Protein AF-A0A7S3NTZ2-F1 (afdb_monomer_lite)

Sequence (245 aa):
MEKENASQQASSLKEISEKARRKSTESIEDIEDTIKKESQTLLKRILNSRTKQCKHKGGCIDNVVKGAVKSFMLGFATKYSINLLAGLMRPKTLLNALFSAKSILDSGRFILFVIIFNISYKIVLCTLRRIIKNEKFNSIVAGTVSASTLAMDTFNRRMMISLLFFSRSLETFYNWCGPSYKIYLGETIFFMVQCVFMKYLYAYEWELVPKSVAKIYKAYSLQKKNDLLIKEKIWRVMLDSKFKR

pLDDT: mean 86.29, std 7.67, range [50.97, 97.31]

Structure (mmCIF, N/CA/C/O backbone):
data_AF-A0A7S3NTZ2-F1
#
_entry.id   AF-A0A7S3NTZ2-F1
#
loop_
_atom_site.group_PDB
_atom_site.id
_atom_site.type_symbol
_atom_site.label_atom_id
_atom_site.label_alt_id
_atom_site.label_comp_id
_atom_site.label_asym_id
_atom_site.label_entity_id
_atom_site.label_seq_id
_atom_site.pdbx_PDB_ins_code
_atom_site.Cartn_x
_atom_site.Cartn_y
_atom_site.Cartn_z
_atom_site.occupancy
_atom_site.B_iso_or_equiv
_atom_site.auth_seq_id
_atom_site.auth_comp_id
_atom_site.auth_asym_id
_atom_site.auth_atom_id
_atom_site.pdbx_PDB_model_num
ATOM 1 N N . MET A 1 1 ? 8.003 0.267 82.908 1.00 61.16 1 MET A N 1
ATOM 2 C CA . MET A 1 1 ? 6.560 0.286 82.596 1.00 61.16 1 MET A CA 1
ATOM 3 C C . MET A 1 1 ? 6.189 1.341 81.550 1.00 61.16 1 MET A C 1
ATOM 5 O O . MET A 1 1 ? 5.688 0.944 80.512 1.00 61.16 1 MET A O 1
ATOM 9 N N . GLU A 1 2 ? 6.491 2.640 81.699 1.00 70.56 2 GLU A N 1
ATOM 10 C CA . GLU A 1 2 ? 6.113 3.642 80.663 1.00 70.56 2 GLU A CA 1
ATOM 11 C C . GLU A 1 2 ? 6.751 3.416 79.278 1.00 70.56 2 GLU A C 1
ATOM 13 O O . GLU A 1 2 ? 6.087 3.573 78.254 1.00 70.56 2 GLU A O 1
ATOM 18 N N . LYS A 1 3 ? 8.019 2.981 79.222 1.00 73.94 3 LYS A N 1
ATOM 19 C CA . LYS A 1 3 ? 8.701 2.687 77.947 1.00 73.94 3 LYS A CA 1
ATOM 20 C C . LYS A 1 3 ? 8.111 1.483 77.195 1.00 73.94 3 LYS A C 1
ATOM 22 O O . LYS A 1 3 ? 8.173 1.459 75.969 1.00 73.94 3 LYS A O 1
ATOM 27 N N . GLU A 1 4 ? 7.525 0.511 77.897 1.00 74.69 4 GLU A N 1
ATOM 28 C CA . GLU A 1 4 ? 6.892 -0.658 77.263 1.00 74.69 4 GLU A CA 1
ATOM 29 C C . GLU A 1 4 ? 5.550 -0.295 76.626 1.00 74.69 4 GLU A C 1
ATOM 31 O O . GLU A 1 4 ? 5.324 -0.646 75.464 1.00 74.69 4 GLU A O 1
ATOM 36 N N . ASN A 1 5 ? 4.727 0.502 77.322 1.00 79.69 5 ASN A N 1
ATOM 37 C CA . ASN A 1 5 ? 3.451 1.000 76.798 1.00 79.69 5 ASN A CA 1
ATOM 38 C C . ASN A 1 5 ? 3.644 1.852 75.536 1.00 79.69 5 ASN A C 1
ATOM 40 O O . ASN A 1 5 ? 2.919 1.677 74.559 1.00 79.69 5 ASN A O 1
ATOM 44 N N . ALA A 1 6 ? 4.665 2.717 75.508 1.00 78.00 6 ALA A N 1
ATOM 45 C CA . ALA A 1 6 ? 4.976 3.515 74.322 1.00 78.00 6 ALA A CA 1
ATOM 46 C C . ALA A 1 6 ? 5.374 2.647 73.111 1.00 78.00 6 ALA A C 1
ATOM 48 O O . ALA A 1 6 ? 5.024 2.967 71.973 1.00 78.00 6 ALA A O 1
ATOM 49 N N . SER A 1 7 ? 6.065 1.522 73.337 1.00 77.94 7 SER A N 1
ATOM 50 C CA . SER A 1 7 ? 6.465 0.617 72.252 1.00 77.94 7 SER A CA 1
ATOM 51 C C . SER A 1 7 ? 5.282 -0.189 71.691 1.00 77.94 7 SER A C 1
ATOM 53 O O . SER A 1 7 ? 5.176 -0.341 70.473 1.00 77.94 7 SER A O 1
ATOM 55 N N . GLN A 1 8 ? 4.346 -0.620 72.551 1.00 80.81 8 GLN A N 1
ATOM 56 C CA . GLN A 1 8 ? 3.100 -1.286 72.140 1.00 80.81 8 GLN A CA 1
ATOM 57 C C . GLN A 1 8 ? 2.143 -0.339 71.399 1.00 80.81 8 GLN A C 1
ATOM 59 O O . GLN A 1 8 ? 1.447 -0.733 70.458 1.00 80.81 8 GLN A O 1
ATOM 64 N N . GLN A 1 9 ? 2.121 0.938 71.776 1.00 85.12 9 GLN A N 1
ATOM 65 C CA . GLN A 1 9 ? 1.305 1.935 71.089 1.00 85.12 9 GLN A CA 1
ATOM 66 C C . GLN A 1 9 ? 1.879 2.277 69.701 1.00 85.12 9 GLN A C 1
ATOM 68 O O . GLN A 1 9 ? 1.133 2.472 68.743 1.00 85.12 9 GLN A O 1
ATOM 73 N N . ALA A 1 10 ? 3.207 2.271 69.549 1.00 84.50 10 ALA A N 1
ATOM 74 C CA . ALA A 1 10 ? 3.861 2.481 68.258 1.00 84.50 10 ALA A CA 1
ATOM 75 C C . ALA A 1 10 ? 3.704 1.289 67.290 1.00 84.50 10 ALA A C 1
ATOM 77 O O . ALA A 1 10 ? 3.591 1.503 66.081 1.00 84.50 10 ALA A O 1
ATOM 78 N N . SER A 1 11 ? 3.693 0.045 67.785 1.00 86.75 11 SER A N 1
ATOM 79 C CA . SER A 1 11 ? 3.498 -1.144 66.940 1.00 86.75 11 SER A CA 1
ATOM 80 C C . SER A 1 11 ? 2.067 -1.244 66.403 1.00 86.75 11 SER A C 1
ATOM 82 O O . SER A 1 11 ? 1.882 -1.448 65.203 1.00 86.75 11 SER A O 1
ATOM 84 N N . SER A 1 12 ? 1.062 -0.990 67.245 1.00 86.44 12 SER A N 1
ATOM 85 C CA . SER A 1 12 ? -0.351 -0.975 66.834 1.00 86.44 12 SER A CA 1
ATOM 86 C C . SER A 1 12 ? -0.661 0.124 65.806 1.00 86.44 12 SER A C 1
ATOM 88 O O . SER A 1 12 ? -1.367 -0.122 64.827 1.00 86.44 12 SER A O 1
ATOM 90 N N . LEU A 1 13 ? -0.069 1.317 65.946 1.00 88.62 13 LEU A N 1
ATOM 91 C CA . LEU A 1 13 ? -0.195 2.393 64.953 1.00 88.62 13 LEU A CA 1
ATOM 92 C C . LEU A 1 13 ? 0.400 2.020 63.584 1.00 88.62 13 LEU A C 1
ATOM 94 O O . LEU A 1 13 ? -0.159 2.394 62.548 1.00 88.62 13 LEU A O 1
ATOM 98 N N . LYS A 1 14 ? 1.508 1.266 63.556 1.00 91.62 14 LYS A N 1
ATOM 99 C CA . LYS A 1 14 ? 2.113 0.783 62.303 1.00 91.62 14 LYS A CA 1
ATOM 100 C C . LYS A 1 14 ? 1.220 -0.235 61.596 1.00 91.62 14 LYS A C 1
ATOM 102 O O . LYS A 1 14 ? 1.005 -0.088 60.395 1.00 91.62 14 LYS A O 1
ATOM 107 N N . GLU A 1 15 ? 0.651 -1.197 62.321 1.00 91.62 15 GLU A N 1
ATOM 108 C CA . GLU A 1 15 ? -0.269 -2.185 61.737 1.00 91.62 15 GLU A CA 1
ATOM 109 C C . GLU A 1 15 ? -1.531 -1.535 61.154 1.00 91.62 15 GLU A C 1
ATOM 111 O O . GLU A 1 15 ? -1.963 -1.888 60.055 1.00 91.62 15 GLU A O 1
ATOM 116 N N . ILE A 1 16 ? -2.105 -0.545 61.848 1.00 91.75 16 ILE A N 1
ATOM 117 C CA . ILE A 1 16 ? -3.284 0.191 61.365 1.00 91.75 16 ILE A CA 1
ATOM 118 C C . ILE A 1 16 ? -2.951 0.967 60.085 1.00 91.75 16 ILE A C 1
ATOM 120 O O . ILE A 1 16 ? -3.710 0.906 59.114 1.00 91.75 16 ILE A O 1
ATOM 124 N N . SER A 1 17 ? -1.806 1.657 60.059 1.00 89.88 17 SER A N 1
ATOM 125 C CA . SER A 1 17 ? -1.324 2.387 58.881 1.00 89.88 17 SER A CA 1
ATOM 126 C C . SER A 1 17 ? -1.090 1.455 57.689 1.00 89.88 17 SER A C 1
ATOM 128 O O . SER A 1 17 ? -1.522 1.744 56.572 1.00 89.88 17 SER A O 1
ATOM 130 N N . GLU A 1 18 ? -0.482 0.289 57.914 1.00 92.38 18 GLU A N 1
ATOM 131 C CA . GLU A 1 18 ? -0.206 -0.679 56.853 1.00 92.38 18 GLU A CA 1
ATOM 132 C C . GLU A 1 18 ? -1.489 -1.326 56.313 1.00 92.38 18 GLU A C 1
ATOM 134 O O . GLU A 1 18 ? -1.652 -1.462 55.099 1.00 92.38 18 GLU A O 1
ATOM 139 N N . LYS A 1 19 ? -2.451 -1.644 57.188 1.00 91.50 19 LYS A N 1
ATOM 140 C CA . LYS A 1 19 ? -3.768 -2.167 56.794 1.00 91.50 19 LYS A CA 1
ATOM 141 C C . LYS A 1 19 ? -4.581 -1.135 56.010 1.00 91.50 19 LYS A C 1
ATOM 143 O O . LYS A 1 19 ? -5.203 -1.487 55.007 1.00 91.50 19 LYS A O 1
ATOM 148 N N . ALA A 1 20 ? -4.540 0.136 56.418 1.00 87.62 20 ALA A N 1
ATOM 149 C CA . ALA A 1 20 ? -5.150 1.235 55.672 1.00 87.62 20 ALA A CA 1
ATOM 150 C C . ALA A 1 20 ? -4.494 1.415 54.293 1.00 87.62 20 ALA A C 1
ATOM 152 O O . ALA A 1 20 ? -5.195 1.610 53.298 1.00 87.62 20 ALA A O 1
ATOM 153 N N . ARG A 1 21 ? -3.163 1.274 54.212 1.00 87.31 21 ARG A N 1
ATOM 154 C CA . ARG A 1 21 ? -2.420 1.350 52.950 1.00 87.31 21 ARG A CA 1
ATOM 155 C C . ARG A 1 21 ? -2.798 0.209 52.010 1.00 87.31 21 ARG A C 1
ATOM 157 O O . ARG A 1 21 ? -3.144 0.497 50.876 1.00 87.31 21 ARG A O 1
ATOM 164 N N . ARG A 1 22 ? -2.830 -1.044 52.487 1.00 88.44 22 ARG A N 1
ATOM 165 C CA . ARG A 1 22 ? -3.246 -2.220 51.690 1.00 88.44 22 ARG A CA 1
ATOM 166 C C . ARG A 1 22 ? -4.667 -2.081 51.148 1.00 88.44 22 ARG A C 1
ATOM 168 O O . ARG A 1 22 ? -4.874 -2.290 49.960 1.00 88.44 22 ARG A O 1
ATOM 175 N N . LYS A 1 23 ? -5.614 -1.646 51.987 1.00 91.25 23 LYS A N 1
ATOM 176 C CA . LYS A 1 23 ? -7.005 -1.411 51.569 1.00 91.25 23 LYS A CA 1
ATOM 177 C C . LYS A 1 23 ? -7.112 -0.322 50.493 1.00 91.25 23 LYS A C 1
ATOM 179 O O . LYS A 1 23 ? -7.925 -0.435 49.581 1.00 91.25 23 LYS A O 1
ATOM 184 N N . SER A 1 24 ? -6.293 0.727 50.597 1.00 89.00 24 SER A N 1
ATOM 185 C CA . SER A 1 24 ? -6.205 1.779 49.578 1.00 89.00 24 SER A CA 1
ATOM 186 C C . SER A 1 24 ? -5.650 1.242 48.254 1.00 89.00 24 SER A C 1
ATOM 188 O O . SER A 1 24 ? -6.226 1.514 47.206 1.00 89.00 24 SER A O 1
ATOM 190 N N . THR A 1 25 ? -4.589 0.426 48.288 1.00 89.69 25 THR A N 1
ATOM 191 C CA . THR A 1 25 ? -4.013 -0.176 47.074 1.00 89.69 25 THR A CA 1
ATOM 192 C C . THR A 1 25 ? -4.997 -1.112 46.373 1.00 89.69 25 THR A C 1
ATOM 194 O O . THR A 1 25 ? -5.173 -1.003 45.166 1.00 89.69 25 THR A O 1
ATOM 197 N N . GLU A 1 26 ? -5.688 -1.966 47.131 1.00 91.75 26 GLU A N 1
ATOM 198 C CA . GLU A 1 26 ? -6.710 -2.888 46.613 1.00 91.75 26 GLU A CA 1
ATOM 199 C C . GLU A 1 26 ? -7.870 -2.120 45.952 1.00 91.75 26 GLU A C 1
ATOM 201 O O . GLU A 1 26 ? -8.285 -2.433 44.841 1.00 91.75 26 GLU A O 1
ATOM 206 N N . SER A 1 27 ? -8.301 -1.011 46.568 1.00 89.69 27 SER A N 1
ATOM 207 C CA . SER A 1 27 ? -9.335 -0.137 45.994 1.00 89.69 27 SER A CA 1
ATOM 208 C C . SER A 1 27 ? -8.889 0.536 44.684 1.00 89.69 27 SER A C 1
ATOM 210 O O . SER A 1 27 ? -9.718 0.790 43.813 1.00 89.69 27 SER A O 1
ATOM 212 N N . ILE A 1 28 ? -7.597 0.856 44.533 1.00 89.12 28 ILE A N 1
ATOM 213 C CA . ILE A 1 28 ? -7.047 1.447 43.299 1.00 89.12 28 ILE A CA 1
ATOM 214 C C . ILE A 1 28 ? -6.980 0.399 42.180 1.00 89.12 28 ILE A C 1
ATOM 216 O O . ILE A 1 28 ? -7.357 0.711 41.049 1.00 89.12 28 ILE A O 1
ATOM 220 N N . GLU A 1 29 ? -6.553 -0.830 42.484 1.00 92.81 29 GLU A N 1
ATOM 221 C CA . GLU A 1 29 ? -6.518 -1.933 41.512 1.00 92.81 29 GLU A CA 1
ATOM 222 C C . GLU A 1 29 ? -7.924 -2.258 40.975 1.00 92.81 29 GLU A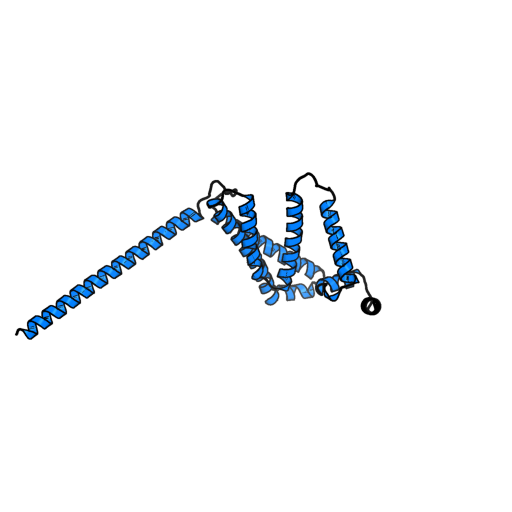 C 1
ATOM 224 O O . GLU A 1 29 ? -8.112 -2.356 39.759 1.00 92.81 29 GLU A O 1
ATOM 229 N N . ASP A 1 30 ? -8.938 -2.290 41.845 1.00 92.62 30 ASP A N 1
ATOM 230 C CA . ASP A 1 30 ? -10.338 -2.501 41.448 1.00 92.62 30 ASP A CA 1
ATOM 231 C C . ASP A 1 30 ? -10.872 -1.396 40.512 1.00 92.62 30 ASP A C 1
ATOM 233 O O . ASP A 1 30 ? -11.621 -1.661 39.557 1.00 92.62 30 ASP A O 1
ATOM 237 N N . ILE A 1 31 ? -10.482 -0.137 40.752 1.00 90.56 31 ILE A N 1
ATOM 238 C CA . ILE A 1 31 ? -10.855 1.003 39.901 1.00 90.56 31 ILE A CA 1
ATOM 239 C C . ILE A 1 31 ? -10.173 0.896 38.533 1.00 90.56 31 ILE A C 1
ATOM 241 O O . ILE A 1 31 ? -10.835 1.082 37.506 1.00 90.56 31 ILE A O 1
ATOM 245 N N . GLU A 1 32 ? -8.878 0.567 38.485 1.00 92.81 32 GLU A N 1
ATOM 246 C CA . GLU A 1 32 ? -8.163 0.372 37.219 1.00 92.81 32 GLU A CA 1
ATOM 247 C C . GLU A 1 32 ? -8.788 -0.742 36.374 1.00 92.81 32 GLU A C 1
ATOM 249 O O . GLU A 1 32 ? -8.966 -0.580 35.160 1.00 92.81 32 GLU A O 1
ATOM 254 N N . ASP A 1 33 ? -9.159 -1.855 37.002 1.00 92.81 33 ASP A N 1
ATOM 255 C CA . ASP A 1 33 ? -9.786 -2.984 36.322 1.00 92.81 33 ASP A CA 1
ATOM 256 C C . ASP A 1 33 ? -11.186 -2.646 35.807 1.00 92.81 33 ASP A C 1
ATOM 258 O O . ASP A 1 33 ? -11.562 -3.050 34.698 1.00 92.81 33 ASP A O 1
ATOM 262 N N . THR A 1 34 ? -11.947 -1.845 36.553 1.00 90.94 34 THR A N 1
ATOM 263 C CA . THR A 1 34 ? -13.262 -1.360 36.118 1.00 90.94 34 THR A CA 1
ATOM 264 C C . THR A 1 34 ? -13.138 -0.415 34.917 1.00 90.94 34 THR A C 1
ATOM 266 O O . THR A 1 34 ? -13.832 -0.600 33.913 1.00 90.94 34 THR A O 1
ATOM 269 N N . ILE A 1 35 ? -12.186 0.526 34.945 1.00 91.75 35 ILE A N 1
ATOM 270 C CA . ILE A 1 35 ? -11.908 1.447 33.828 1.00 91.75 35 ILE A CA 1
ATOM 271 C C . ILE A 1 35 ? -11.436 0.679 32.582 1.00 91.75 35 ILE A C 1
ATOM 273 O O . ILE A 1 35 ? -11.882 0.957 31.460 1.00 91.75 35 ILE A O 1
ATOM 277 N N . LYS A 1 36 ? -10.560 -0.322 32.743 1.00 92.81 36 LYS A N 1
ATOM 278 C CA . LYS A 1 36 ? -10.118 -1.190 31.637 1.00 92.81 36 LYS A CA 1
ATOM 279 C C . LYS A 1 36 ? -11.289 -1.960 31.031 1.00 92.81 36 LYS A C 1
ATOM 281 O O . LYS A 1 36 ? -11.396 -2.031 29.807 1.00 92.81 36 LYS A O 1
ATOM 286 N N . LYS A 1 37 ? -12.194 -2.499 31.854 1.00 90.88 37 LYS A N 1
ATOM 287 C CA . LYS A 1 37 ? -13.386 -3.206 31.364 1.00 90.88 37 LYS A CA 1
ATOM 288 C C . LYS A 1 37 ? -14.300 -2.268 30.579 1.00 90.88 37 LYS A C 1
ATOM 290 O O . LYS A 1 37 ? -14.600 -2.575 29.428 1.00 90.88 37 LYS A O 1
ATOM 295 N N . GLU A 1 38 ? -14.682 -1.116 31.132 1.00 90.50 38 GLU A N 1
ATOM 296 C CA . GLU A 1 38 ? -15.588 -0.177 30.453 1.00 90.50 38 GLU A CA 1
ATOM 297 C C . GLU A 1 38 ? -15.007 0.400 29.161 1.00 90.50 38 GLU A C 1
ATOM 299 O O . GLU A 1 38 ? -15.691 0.445 28.132 1.00 90.50 38 GLU A O 1
ATOM 304 N N . SER A 1 39 ? -13.731 0.791 29.177 1.00 84.56 39 SER A N 1
ATOM 305 C CA . SER A 1 39 ? -13.051 1.299 27.982 1.00 84.56 39 SER A CA 1
ATOM 306 C C . SER A 1 39 ? -13.031 0.260 26.858 1.00 84.56 39 SER A C 1
ATOM 308 O O . SER A 1 39 ? -13.291 0.605 25.703 1.00 84.56 39 SER A O 1
ATOM 310 N N . GLN A 1 40 ? -12.831 -1.025 27.169 1.00 86.69 40 GLN A N 1
ATOM 311 C CA . GLN A 1 40 ? -12.919 -2.104 26.185 1.00 86.69 40 GLN A CA 1
ATOM 312 C C . GLN A 1 40 ? -14.340 -2.292 25.637 1.00 86.69 40 GLN A C 1
ATOM 314 O O . GLN A 1 40 ? -14.504 -2.504 24.430 1.00 86.69 40 GLN A O 1
ATOM 319 N N . THR A 1 41 ? -15.381 -2.200 26.471 1.00 85.62 41 THR A N 1
ATOM 320 C CA . THR A 1 41 ? -16.779 -2.307 26.015 1.00 85.62 41 THR A CA 1
ATOM 321 C C . THR A 1 41 ? -17.161 -1.142 25.109 1.00 85.62 41 THR A C 1
ATOM 323 O O . THR A 1 41 ? -17.788 -1.349 24.064 1.00 85.62 41 THR A O 1
ATOM 326 N N . LEU A 1 42 ? -16.749 0.077 25.465 1.00 82.38 42 LEU A N 1
ATOM 327 C CA . LEU A 1 42 ? -16.964 1.270 24.653 1.00 82.38 42 LEU A CA 1
ATOM 328 C C . LEU A 1 42 ? -16.187 1.192 23.341 1.00 82.38 42 LEU A C 1
ATOM 330 O O . LEU A 1 42 ? -16.773 1.433 22.289 1.00 82.38 42 LEU A O 1
ATOM 334 N N . LEU A 1 43 ? -14.921 0.765 23.364 1.00 79.06 43 LEU A N 1
ATOM 335 C CA . LEU A 1 43 ? -14.135 0.543 22.150 1.00 79.06 43 LEU A CA 1
ATOM 336 C C . LEU A 1 43 ? -14.795 -0.489 21.240 1.00 79.06 43 LEU A C 1
ATOM 338 O O . LEU A 1 43 ? -14.937 -0.222 20.052 1.00 79.06 43 LEU A O 1
ATOM 342 N N . LYS A 1 44 ? -15.276 -1.622 21.767 1.00 81.31 44 LYS A N 1
ATOM 343 C CA . LYS A 1 44 ? -16.011 -2.619 20.969 1.00 81.31 44 LYS A CA 1
ATOM 344 C C . LYS A 1 44 ? -17.274 -2.027 20.343 1.00 81.31 44 LYS A C 1
ATOM 346 O O . LYS A 1 44 ? -17.505 -2.228 19.151 1.00 81.31 44 LYS A O 1
ATOM 351 N N . ARG A 1 45 ? -18.067 -1.257 21.097 1.00 78.88 45 ARG A N 1
ATOM 352 C CA . ARG A 1 45 ? -19.264 -0.575 20.566 1.00 78.88 45 ARG A CA 1
ATOM 353 C C . ARG A 1 45 ? -18.902 0.462 19.510 1.00 78.88 45 ARG A C 1
ATOM 355 O O . ARG A 1 45 ? -19.543 0.529 18.467 1.00 78.88 45 ARG A O 1
ATOM 362 N N . ILE A 1 46 ? -17.862 1.253 19.739 1.00 77.50 46 ILE A N 1
ATOM 363 C CA . ILE A 1 46 ? -17.385 2.274 18.809 1.00 77.50 46 ILE A CA 1
ATOM 364 C C . ILE A 1 46 ? -16.868 1.591 17.541 1.00 77.50 46 ILE A C 1
ATOM 366 O O . ILE A 1 46 ? -17.329 1.930 16.459 1.00 77.50 46 ILE A O 1
ATOM 370 N N . LEU A 1 47 ? -15.994 0.597 17.635 1.00 73.25 47 LEU A N 1
ATOM 371 C CA . LEU A 1 47 ? -15.387 -0.080 16.487 1.00 73.25 47 LEU A CA 1
ATOM 372 C C . LEU A 1 47 ? -16.421 -0.860 15.655 1.00 73.25 47 LEU A C 1
ATOM 374 O O . LEU A 1 47 ? -16.407 -0.770 14.423 1.00 73.25 47 LEU A O 1
ATOM 378 N N . ASN A 1 48 ? -17.362 -1.551 16.304 1.00 81.31 48 ASN A N 1
ATOM 379 C CA . ASN A 1 48 ? -18.395 -2.317 15.601 1.00 81.31 48 ASN A CA 1
ATOM 380 C C . ASN A 1 48 ? -19.582 -1.465 15.138 1.00 81.31 48 ASN A C 1
ATOM 382 O O . ASN A 1 48 ? -20.278 -1.859 14.202 1.00 81.31 48 ASN A O 1
ATOM 386 N N . SER A 1 49 ? -19.809 -0.286 15.723 1.00 83.50 49 SER A N 1
ATOM 387 C CA . SER A 1 49 ? -20.879 0.602 15.263 1.00 83.50 49 SER A CA 1
ATOM 388 C C . SER A 1 49 ? -20.542 1.250 13.923 1.00 83.50 49 SER A C 1
ATOM 390 O O . SER A 1 49 ? -19.404 1.616 13.616 1.00 83.50 49 SER A O 1
ATOM 392 N N . ARG A 1 50 ? -21.580 1.405 13.106 1.00 88.31 50 ARG A N 1
ATOM 393 C CA . ARG A 1 50 ? -21.537 2.116 11.831 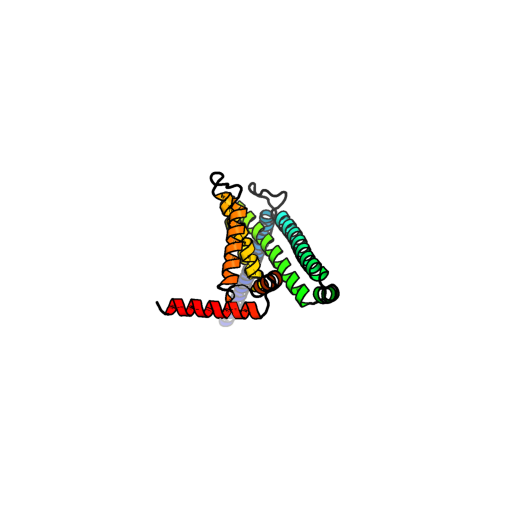1.00 88.31 50 ARG A CA 1
ATOM 394 C C . ARG A 1 50 ? -22.007 3.554 12.046 1.00 88.31 50 ARG A C 1
ATOM 396 O O . ARG A 1 50 ? -23.067 3.772 12.623 1.00 88.31 50 ARG A O 1
ATOM 403 N N . THR A 1 51 ? -21.273 4.535 11.523 1.00 86.69 51 THR A N 1
ATOM 404 C CA . THR A 1 51 ? -21.753 5.926 11.480 1.00 86.69 51 THR A CA 1
ATOM 405 C C . THR A 1 51 ? -22.614 6.176 10.242 1.00 86.69 51 THR A C 1
ATOM 407 O O . THR A 1 51 ? -22.446 5.525 9.210 1.00 86.69 51 THR A O 1
ATOM 410 N N . LYS A 1 52 ? -23.524 7.160 10.310 1.00 87.31 52 LYS A N 1
ATOM 411 C CA . LYS A 1 52 ? -24.414 7.529 9.188 1.00 87.31 52 LYS A CA 1
ATOM 412 C C . LYS A 1 52 ? -23.649 7.927 7.915 1.00 87.31 52 LYS A C 1
ATOM 414 O O . LYS A 1 52 ? -24.173 7.790 6.818 1.00 87.31 52 LYS A O 1
ATOM 419 N N . GLN A 1 53 ? -22.407 8.389 8.060 1.00 89.44 53 GLN A N 1
ATOM 420 C CA . GLN A 1 53 ? -21.545 8.811 6.950 1.00 89.44 53 GLN A CA 1
ATOM 421 C C . GLN A 1 53 ? -20.779 7.649 6.302 1.00 89.44 53 GLN A C 1
ATOM 423 O O . GLN A 1 53 ? -20.247 7.775 5.199 1.00 89.44 53 GLN A O 1
ATOM 428 N N . CYS A 1 54 ? -20.737 6.481 6.947 1.00 90.56 54 CYS A N 1
ATOM 429 C CA . CYS A 1 54 ? -20.107 5.299 6.379 1.00 90.56 54 CYS A CA 1
ATOM 430 C C . CYS A 1 54 ? -20.974 4.666 5.278 1.00 90.56 54 CYS A C 1
ATOM 432 O O . CYS A 1 54 ? -22.085 4.182 5.516 1.00 90.56 54 CYS A O 1
ATOM 434 N N . LYS A 1 55 ? -20.406 4.585 4.069 1.00 91.50 55 LYS A N 1
ATOM 435 C CA . LYS A 1 55 ? -21.052 4.018 2.869 1.00 91.50 55 LYS A CA 1
ATOM 436 C C . LYS A 1 55 ? -21.036 2.481 2.801 1.00 91.50 55 LYS A C 1
ATOM 438 O O . LYS A 1 55 ? -21.647 1.905 1.908 1.00 91.50 55 LYS A O 1
ATOM 443 N N . HIS A 1 56 ? -20.330 1.801 3.705 1.00 90.94 56 HIS A N 1
ATOM 444 C CA . HIS A 1 56 ? -20.246 0.336 3.715 1.00 90.94 56 HIS A CA 1
ATOM 445 C C . HIS A 1 56 ? -21.460 -0.314 4.395 1.00 90.94 56 HIS A C 1
ATOM 447 O O . HIS A 1 56 ? -22.100 0.281 5.261 1.00 90.94 56 HIS A O 1
ATOM 453 N N . LYS A 1 57 ? -21.750 -1.565 4.024 1.00 91.06 57 LYS A N 1
ATOM 454 C CA . LYS A 1 57 ? -22.743 -2.414 4.700 1.00 91.06 57 LYS A CA 1
ATOM 455 C C . LYS A 1 57 ? -22.088 -3.093 5.915 1.00 91.06 57 LYS A C 1
ATOM 457 O O . LYS A 1 57 ? -20.983 -3.615 5.778 1.00 91.06 57 LYS A O 1
ATOM 462 N N . GLY A 1 58 ? -22.757 -3.103 7.070 1.00 89.00 58 GLY A N 1
ATOM 463 C CA . GLY A 1 58 ? -22.242 -3.695 8.320 1.00 89.00 58 GLY A CA 1
ATOM 464 C C . GLY A 1 58 ? -21.322 -2.775 9.137 1.00 89.00 58 GLY A C 1
ATOM 465 O O . GLY A 1 58 ? -21.270 -1.565 8.885 1.00 89.00 58 GLY A O 1
ATOM 466 N N . GLY A 1 59 ? -20.617 -3.350 10.119 1.00 90.69 59 GLY A N 1
ATOM 467 C CA . GLY A 1 59 ? -19.714 -2.626 11.019 1.00 90.69 59 GLY A CA 1
ATOM 468 C C . GLY A 1 59 ? -18.455 -2.096 10.323 1.00 90.69 59 GLY A C 1
ATOM 469 O O . GLY A 1 59 ? -18.064 -2.566 9.249 1.00 90.69 59 GLY A O 1
ATOM 470 N N . CYS A 1 60 ? -17.800 -1.094 10.923 1.00 91.56 60 CYS A N 1
ATOM 471 C CA . CYS A 1 60 ? -16.552 -0.546 10.376 1.00 91.56 60 CYS A CA 1
ATOM 472 C C . CYS A 1 60 ? -15.437 -1.602 10.360 1.00 91.56 60 CYS A C 1
ATOM 474 O O . CYS A 1 60 ? -14.743 -1.730 9.351 1.00 91.56 60 CYS A O 1
ATOM 476 N N . ILE A 1 61 ? -15.314 -2.396 11.430 1.00 91.62 61 ILE A N 1
ATOM 477 C CA . ILE A 1 61 ? -14.345 -3.499 11.503 1.00 91.62 61 ILE A CA 1
ATOM 478 C C . ILE A 1 61 ? -14.622 -4.567 10.452 1.00 91.62 61 ILE A C 1
ATOM 480 O O . ILE A 1 61 ? -13.695 -4.953 9.745 1.00 91.62 61 ILE A O 1
ATOM 484 N N . ASP A 1 62 ? -15.878 -4.970 10.253 1.00 92.81 62 ASP A N 1
ATOM 485 C CA . ASP A 1 62 ? -16.224 -5.952 9.218 1.00 92.81 62 ASP A CA 1
ATOM 486 C C . ASP A 1 62 ? -15.767 -5.487 7.834 1.00 92.81 62 ASP A C 1
ATOM 488 O O . ASP A 1 62 ? -15.229 -6.264 7.045 1.00 92.81 62 ASP A O 1
ATOM 492 N N . ASN A 1 63 ? -15.949 -4.199 7.526 1.00 93.88 63 ASN A N 1
ATOM 493 C CA . ASN A 1 63 ? -15.478 -3.620 6.274 1.00 93.88 63 ASN A CA 1
ATOM 494 C C . ASN A 1 63 ? -13.942 -3.613 6.179 1.00 93.88 63 ASN A C 1
ATOM 496 O O . ASN A 1 63 ? -13.402 -3.849 5.093 1.00 93.88 63 ASN A O 1
ATOM 500 N N . VAL A 1 64 ? -13.232 -3.355 7.280 1.00 95.25 64 VAL A N 1
ATOM 501 C CA . VAL A 1 64 ? -11.763 -3.430 7.333 1.00 95.25 64 VAL A CA 1
ATOM 502 C C . VAL A 1 64 ? -11.295 -4.866 7.093 1.00 95.25 64 VAL A C 1
ATOM 504 O O . VAL A 1 64 ? -10.508 -5.081 6.176 1.00 95.25 64 VAL A O 1
ATOM 507 N N . VAL A 1 65 ? -11.839 -5.851 7.812 1.00 95.38 65 VAL A N 1
ATOM 508 C CA . VAL A 1 65 ? -11.475 -7.275 7.687 1.00 95.38 65 VAL A CA 1
ATOM 509 C C . VAL A 1 65 ? -11.786 -7.806 6.288 1.00 95.38 65 VAL A C 1
ATOM 511 O O . VAL A 1 65 ? -10.910 -8.3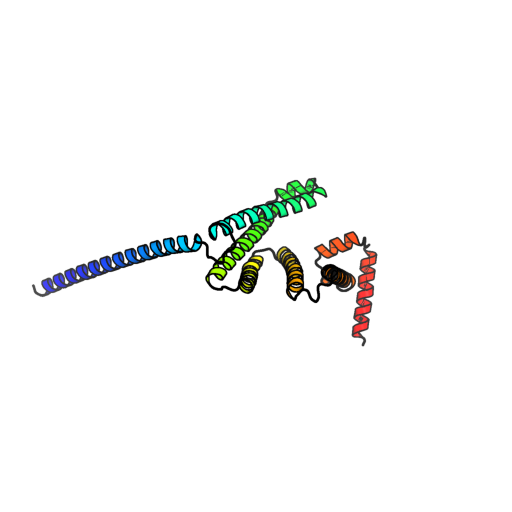69 5.633 1.00 95.38 65 VAL A O 1
ATOM 514 N N . LYS A 1 66 ? -12.991 -7.551 5.760 1.00 95.38 66 LYS A N 1
ATOM 515 C CA . LYS A 1 66 ? -13.347 -7.912 4.373 1.00 95.38 66 LYS A CA 1
ATOM 516 C C . LYS A 1 66 ? -12.414 -7.248 3.359 1.00 95.38 66 LYS A C 1
ATOM 518 O O . LYS A 1 66 ? -12.074 -7.848 2.342 1.00 95.38 66 LYS A O 1
ATOM 523 N N . GLY A 1 67 ? -11.997 -6.009 3.633 1.00 94.69 67 GLY A N 1
ATOM 524 C CA . GLY A 1 67 ? -10.988 -5.297 2.848 1.00 94.69 67 GLY A CA 1
ATOM 525 C C . GLY A 1 67 ? -9.638 -5.998 2.865 1.00 94.69 67 GLY A C 1
ATOM 526 O O . GLY A 1 67 ? -9.101 -6.283 1.802 1.00 94.69 67 GLY A O 1
ATOM 527 N N . ALA A 1 68 ? -9.143 -6.336 4.054 1.00 95.75 68 ALA A N 1
ATOM 528 C CA . ALA A 1 68 ? -7.870 -7.012 4.255 1.00 95.75 68 ALA A CA 1
ATOM 529 C C . ALA A 1 68 ? -7.821 -8.369 3.540 1.00 95.75 68 ALA A C 1
ATOM 531 O O . ALA A 1 68 ? -6.877 -8.624 2.799 1.00 95.75 68 ALA A O 1
ATOM 532 N N . VAL A 1 69 ? -8.864 -9.197 3.677 1.00 97.31 69 VAL A N 1
ATOM 533 C CA . VAL A 1 69 ? -8.956 -10.496 2.987 1.00 97.31 69 VAL A CA 1
ATOM 534 C C . VAL A 1 69 ? -8.967 -10.309 1.469 1.00 97.31 69 VAL A C 1
ATOM 536 O O . VAL A 1 69 ? -8.219 -10.976 0.756 1.00 97.31 69 VAL A O 1
ATOM 539 N N . LYS A 1 70 ? -9.757 -9.357 0.953 1.00 96.75 70 LYS A N 1
ATOM 540 C CA . LYS A 1 70 ? -9.783 -9.054 -0.486 1.00 96.75 70 LYS A CA 1
ATOM 541 C C . LYS A 1 70 ? -8.419 -8.569 -0.989 1.00 96.75 70 LYS A C 1
ATOM 543 O O . LYS A 1 70 ? -7.974 -9.000 -2.048 1.00 96.75 70 LYS A O 1
ATOM 548 N N . SER A 1 71 ? -7.757 -7.695 -0.237 1.00 94.94 71 SER A N 1
ATOM 549 C CA . SER A 1 71 ? -6.422 -7.176 -0.543 1.00 94.94 71 SER A CA 1
ATOM 550 C C . SER A 1 71 ? -5.349 -8.257 -0.500 1.00 94.94 71 SER A C 1
ATOM 552 O O . SER A 1 71 ? -4.477 -8.265 -1.364 1.00 94.94 71 SER A O 1
ATOM 554 N N . PHE A 1 72 ? -5.434 -9.194 0.446 1.00 95.56 72 PHE A N 1
ATOM 555 C CA . PHE A 1 72 ? -4.564 -10.364 0.502 1.00 95.56 72 PHE A CA 1
ATOM 556 C C . PHE A 1 72 ? -4.718 -11.220 -0.757 1.00 95.56 72 PHE A C 1
ATOM 558 O O . PHE A 1 72 ? -3.731 -11.470 -1.445 1.00 95.56 72 PHE A O 1
ATOM 565 N N . MET A 1 73 ? -5.956 -11.590 -1.106 1.00 96.88 73 MET A N 1
ATOM 566 C CA . MET A 1 73 ? -6.242 -12.394 -2.299 1.00 96.88 73 MET A CA 1
ATOM 567 C C . MET A 1 73 ? -5.775 -11.694 -3.578 1.00 96.88 73 MET A C 1
ATOM 569 O O . MET A 1 73 ? -5.140 -12.315 -4.425 1.00 96.88 73 MET A O 1
ATOM 573 N N . LEU A 1 74 ? -6.023 -10.387 -3.702 1.00 94.31 74 LEU A N 1
ATOM 574 C CA . LEU A 1 74 ? -5.590 -9.601 -4.857 1.00 94.31 74 LEU A CA 1
ATOM 575 C C . LEU A 1 74 ? -4.062 -9.476 -4.932 1.00 94.31 74 LEU A C 1
ATOM 577 O O . LEU A 1 74 ? -3.486 -9.604 -6.011 1.00 94.31 74 LEU A O 1
ATOM 581 N N . GLY A 1 75 ? -3.396 -9.239 -3.800 1.00 92.56 75 GLY A N 1
ATOM 582 C CA . GLY A 1 75 ? -1.939 -9.160 -3.721 1.00 92.56 75 GLY A CA 1
ATOM 583 C C . GLY A 1 75 ? -1.280 -10.489 -4.085 1.00 92.56 75 GLY A C 1
ATOM 584 O O . GLY A 1 75 ? -0.343 -10.511 -4.886 1.00 92.56 75 GLY A O 1
ATOM 585 N N . PHE A 1 76 ? -1.817 -11.593 -3.558 1.00 92.88 76 PHE A N 1
ATOM 586 C CA . PHE A 1 76 ? -1.379 -12.947 -3.881 1.00 92.88 76 PHE A CA 1
ATOM 587 C C . PHE A 1 76 ? -1.589 -13.259 -5.365 1.00 92.88 76 PHE A C 1
ATOM 589 O O . PHE A 1 76 ? -0.632 -13.620 -6.048 1.00 92.88 76 PHE A O 1
ATOM 596 N N . ALA A 1 77 ? -2.795 -13.028 -5.894 1.00 93.94 77 ALA A N 1
ATOM 597 C CA . ALA A 1 77 ? -3.114 -13.247 -7.303 1.00 93.94 77 ALA A CA 1
ATOM 598 C C . ALA A 1 77 ? -2.216 -12.417 -8.233 1.00 93.94 77 ALA A C 1
ATOM 600 O O . ALA A 1 77 ? -1.710 -12.937 -9.225 1.00 93.94 77 ALA A O 1
ATOM 601 N N . THR A 1 78 ? -1.953 -11.152 -7.894 1.00 91.12 78 THR A N 1
ATOM 602 C CA . THR A 1 78 ? -1.077 -10.270 -8.683 1.00 91.12 78 THR A CA 1
ATOM 603 C C . THR A 1 78 ? 0.358 -10.792 -8.705 1.00 91.12 78 THR A C 1
ATOM 605 O O . THR A 1 78 ? 0.953 -10.919 -9.775 1.00 91.12 78 THR A O 1
ATOM 608 N N . LYS A 1 79 ? 0.929 -11.134 -7.543 1.00 88.94 79 LYS A N 1
ATOM 609 C CA . LYS A 1 79 ? 2.299 -11.667 -7.472 1.00 88.94 79 LYS A CA 1
ATOM 610 C C . LYS A 1 79 ? 2.431 -13.016 -8.160 1.00 88.94 79 LYS A C 1
ATOM 612 O O . LYS A 1 79 ? 3.392 -13.221 -8.899 1.00 88.94 79 LYS A O 1
ATOM 617 N N . TYR A 1 80 ? 1.455 -13.896 -7.965 1.00 88.81 80 TYR A N 1
ATOM 618 C CA . TYR A 1 80 ? 1.409 -15.180 -8.646 1.00 88.81 80 TYR A CA 1
ATOM 619 C C . TYR A 1 80 ? 1.342 -14.999 -10.166 1.00 88.81 80 TYR A C 1
ATOM 621 O O . TYR A 1 80 ? 2.135 -15.603 -10.877 1.00 88.81 80 TYR A O 1
ATOM 629 N N . SER A 1 81 ? 0.492 -14.092 -10.659 1.00 89.69 81 SER A N 1
ATOM 630 C CA . SER A 1 81 ? 0.364 -13.798 -12.094 1.00 89.69 81 SER A CA 1
ATOM 631 C C . SER A 1 81 ? 1.660 -13.254 -12.698 1.00 89.69 81 SER A C 1
ATOM 633 O O . SER A 1 81 ? 2.054 -13.676 -13.781 1.00 89.69 81 SER A O 1
ATOM 635 N N . ILE A 1 82 ? 2.364 -12.358 -11.995 1.00 87.62 82 ILE A N 1
ATOM 636 C CA . ILE A 1 82 ? 3.661 -11.828 -12.451 1.00 87.62 82 ILE A CA 1
ATOM 637 C C . ILE A 1 82 ? 4.707 -12.946 -12.526 1.00 87.62 82 ILE A C 1
ATOM 639 O O . ILE A 1 82 ? 5.425 -13.047 -13.521 1.00 87.62 82 ILE A O 1
ATOM 643 N N . ASN A 1 83 ? 4.789 -13.795 -11.500 1.00 84.25 83 ASN A N 1
ATOM 644 C CA . ASN A 1 83 ? 5.742 -14.905 -11.473 1.00 84.25 83 ASN A CA 1
ATOM 645 C C . ASN A 1 83 ? 5.414 -15.963 -12.535 1.00 84.25 83 ASN A C 1
ATOM 647 O O . ASN A 1 83 ? 6.323 -16.477 -13.185 1.00 84.25 83 ASN A O 1
ATOM 651 N N . LEU A 1 84 ? 4.127 -16.248 -12.747 1.00 85.00 84 LEU A N 1
ATOM 652 C CA . LEU A 1 84 ? 3.647 -17.152 -13.787 1.00 85.00 84 LEU A CA 1
ATOM 653 C C . LEU A 1 84 ? 4.008 -16.622 -15.178 1.00 85.00 84 LEU A C 1
ATOM 655 O O . LEU A 1 84 ? 4.588 -17.352 -15.978 1.00 85.00 84 LEU A O 1
ATOM 659 N N . LEU A 1 85 ? 3.747 -15.339 -15.444 1.00 85.94 85 LEU A N 1
ATOM 660 C CA . LEU A 1 85 ? 4.071 -14.700 -16.719 1.00 85.94 85 LEU A CA 1
ATOM 661 C C . LEU A 1 85 ? 5.584 -14.666 -16.974 1.00 85.94 85 LEU A C 1
ATOM 663 O O . LEU A 1 85 ? 6.040 -14.985 -18.071 1.00 85.94 85 LEU A O 1
ATOM 667 N N . ALA A 1 86 ? 6.378 -14.325 -15.956 1.00 80.50 86 ALA A N 1
ATOM 668 C CA . ALA A 1 86 ? 7.836 -14.335 -16.053 1.00 80.50 86 ALA A CA 1
ATOM 669 C C . ALA A 1 86 ? 8.385 -15.749 -16.304 1.00 80.50 86 ALA A C 1
ATOM 671 O O . ALA A 1 86 ? 9.360 -15.930 -17.034 1.00 80.50 86 ALA A O 1
ATOM 672 N N . GLY A 1 87 ? 7.755 -16.754 -15.705 1.00 77.75 87 GLY A N 1
ATOM 673 C CA . GLY A 1 87 ? 8.169 -18.137 -15.818 1.00 77.75 87 GLY A CA 1
ATOM 674 C C . GLY A 1 87 ? 7.693 -18.846 -17.090 1.00 77.75 87 GLY A C 1
ATOM 675 O O . GLY A 1 87 ? 8.370 -19.776 -17.524 1.00 77.75 87 GLY A O 1
ATOM 676 N N . LEU A 1 88 ? 6.630 -18.372 -17.750 1.00 83.56 88 LEU A N 1
ATOM 677 C CA . LEU A 1 88 ? 6.222 -18.860 -19.076 1.00 83.56 88 LEU A CA 1
ATOM 678 C C . LEU A 1 88 ? 7.351 -18.695 -20.107 1.00 83.56 88 LEU A C 1
ATOM 680 O O . LEU A 1 88 ? 7.517 -19.522 -20.996 1.00 83.56 88 LEU A O 1
ATOM 684 N N . MET A 1 89 ? 8.190 -17.669 -19.937 1.00 78.50 89 MET A N 1
ATOM 685 C CA . MET A 1 89 ? 9.374 -17.457 -20.772 1.00 78.50 89 MET A CA 1
ATOM 686 C C . MET A 1 89 ? 10.542 -18.401 -20.428 1.00 78.50 89 MET A C 1
ATOM 688 O O . MET A 1 89 ? 11.429 -18.584 -21.260 1.00 78.50 89 MET A O 1
ATOM 692 N N . ARG A 1 90 ? 10.598 -18.970 -19.207 1.00 81.31 90 ARG A N 1
ATOM 693 C CA . ARG A 1 90 ? 11.701 -19.825 -18.706 1.00 81.31 90 ARG A CA 1
ATOM 694 C C . ARG A 1 90 ? 11.226 -20.833 -17.633 1.00 81.31 90 ARG A C 1
ATOM 696 O O . ARG A 1 90 ? 11.498 -20.640 -16.444 1.00 81.31 90 ARG A O 1
ATOM 703 N N . PRO A 1 91 ? 10.587 -21.953 -18.019 1.00 74.69 91 PRO A N 1
ATOM 704 C CA . PRO A 1 91 ? 9.899 -22.850 -17.079 1.00 74.69 91 PRO A CA 1
ATOM 705 C C . PRO A 1 91 ? 10.840 -23.564 -16.096 1.00 74.69 91 PRO A C 1
ATOM 707 O O . PRO A 1 91 ? 10.507 -23.722 -14.924 1.00 74.69 91 PRO A O 1
ATOM 710 N N . LYS A 1 92 ? 12.060 -23.926 -16.520 1.00 77.69 92 LYS A N 1
ATOM 711 C CA . LYS A 1 92 ? 13.053 -24.593 -15.649 1.00 77.69 92 LYS A CA 1
ATOM 712 C C . LYS A 1 92 ? 13.509 -23.714 -14.479 1.00 77.69 92 LYS A C 1
ATOM 714 O O . LYS A 1 92 ? 13.888 -24.218 -13.430 1.00 77.69 92 LYS A O 1
ATOM 719 N N . THR A 1 93 ? 13.475 -22.394 -14.650 1.00 73.06 93 THR A N 1
ATOM 720 C CA . THR A 1 93 ? 13.876 -21.427 -13.617 1.00 73.06 93 THR A CA 1
ATOM 721 C C . THR A 1 93 ? 12.716 -21.064 -12.685 1.00 73.06 93 THR A C 1
ATOM 723 O O . THR A 1 93 ? 12.948 -20.513 -11.613 1.00 73.06 93 THR A O 1
ATOM 726 N N . LEU A 1 94 ? 11.479 -21.390 -13.075 1.00 72.00 94 LEU A N 1
ATOM 727 C CA . LEU A 1 94 ? 10.239 -21.014 -12.397 1.00 72.00 94 LEU A CA 1
ATOM 728 C C . LEU A 1 94 ? 10.072 -21.769 -11.074 1.00 72.00 94 LEU A C 1
ATOM 730 O O . LEU A 1 94 ? 9.882 -21.136 -10.040 1.00 72.00 94 LEU A O 1
ATOM 734 N N . LEU A 1 95 ? 10.210 -23.099 -11.083 1.00 72.75 95 LEU A N 1
ATOM 735 C CA . LEU A 1 95 ? 10.063 -23.921 -9.874 1.00 72.75 95 LEU A CA 1
ATOM 736 C C . LEU A 1 95 ? 11.081 -23.516 -8.799 1.00 72.75 95 LEU A C 1
ATOM 738 O O . LEU A 1 95 ? 10.707 -23.222 -7.666 1.00 72.75 95 LEU A O 1
ATOM 742 N N . ASN A 1 96 ? 12.349 -23.364 -9.184 1.00 73.94 96 ASN A N 1
ATOM 743 C CA . ASN A 1 96 ? 13.403 -22.942 -8.260 1.00 73.94 96 ASN A CA 1
ATOM 744 C C . ASN A 1 96 ? 13.187 -21.511 -7.738 1.00 73.94 96 ASN A C 1
ATOM 746 O O . ASN A 1 96 ? 13.521 -21.214 -6.593 1.00 73.94 96 ASN A O 1
ATOM 750 N N . ALA A 1 97 ? 12.613 -20.618 -8.552 1.00 69.88 97 ALA A N 1
ATOM 751 C CA . ALA A 1 97 ? 12.298 -19.253 -8.140 1.00 69.88 97 ALA A CA 1
ATOM 752 C C . ALA A 1 97 ? 11.054 -19.167 -7.239 1.00 69.88 97 ALA A C 1
ATOM 754 O O . ALA A 1 97 ? 11.021 -18.311 -6.358 1.00 69.88 97 ALA A O 1
ATOM 755 N N . LEU A 1 98 ? 10.051 -20.033 -7.419 1.00 71.94 98 LEU A N 1
ATOM 756 C CA . LEU A 1 98 ? 8.855 -20.069 -6.569 1.00 71.94 98 LEU A CA 1
ATOM 757 C C . LEU A 1 98 ? 9.151 -20.631 -5.178 1.00 71.94 98 LEU A C 1
ATOM 759 O O . LEU A 1 98 ? 8.689 -20.066 -4.190 1.00 71.94 98 LEU A O 1
ATOM 763 N N . PHE A 1 99 ? 9.955 -21.692 -5.094 1.00 75.44 99 PHE A N 1
ATOM 764 C CA . PHE A 1 99 ? 10.332 -22.306 -3.817 1.00 75.44 99 PHE A CA 1
ATOM 765 C C . PHE A 1 99 ? 11.539 -21.639 -3.148 1.00 75.44 99 PHE A C 1
ATOM 767 O O . PHE A 1 99 ? 11.939 -22.020 -2.050 1.00 75.44 99 PHE A O 1
ATOM 774 N N . SER A 1 100 ? 12.117 -20.608 -3.768 1.00 83.44 100 SER A N 1
ATOM 775 C CA . SER A 1 100 ? 13.179 -19.840 -3.130 1.00 83.44 100 SER A CA 1
ATOM 776 C C . SER A 1 100 ? 12.625 -19.063 -1.935 1.00 83.44 100 SER A C 1
ATOM 778 O O . SER A 1 100 ? 11.755 -18.201 -2.090 1.00 83.44 100 SER A O 1
ATOM 780 N N . ALA A 1 101 ? 13.202 -19.282 -0.751 1.00 84.31 101 ALA A N 1
ATOM 781 C CA . ALA A 1 101 ? 12.864 -18.545 0.470 1.00 84.31 101 ALA A CA 1
ATOM 782 C C . ALA A 1 101 ? 12.896 -17.017 0.265 1.00 84.31 101 ALA A C 1
ATOM 784 O O . ALA A 1 101 ? 12.055 -16.290 0.791 1.00 84.31 101 ALA A O 1
ATOM 785 N N . LYS A 1 102 ? 13.813 -16.517 -0.575 1.00 84.94 102 LYS A N 1
ATOM 786 C CA . LYS A 1 102 ? 13.914 -15.091 -0.917 1.00 84.94 102 LYS A CA 1
ATOM 787 C C . LYS A 1 102 ? 12.687 -14.577 -1.679 1.00 84.94 102 LYS A C 1
ATOM 789 O O . LYS A 1 102 ? 12.241 -13.461 -1.426 1.00 84.94 102 LYS A O 1
ATOM 794 N N . SER A 1 103 ? 12.145 -15.378 -2.594 1.00 83.25 103 SER A N 1
ATOM 795 C CA . SER A 1 103 ? 10.957 -15.040 -3.389 1.00 83.25 103 SER A CA 1
ATOM 796 C C . SER A 1 103 ? 9.688 -15.048 -2.538 1.00 83.25 103 SER A C 1
ATOM 798 O O . SER A 1 103 ? 8.858 -14.140 -2.641 1.00 83.25 103 SER A O 1
ATOM 800 N N . ILE A 1 104 ? 9.578 -16.022 -1.628 1.00 87.00 104 ILE A N 1
ATOM 801 C CA . ILE A 1 104 ? 8.484 -16.109 -0.655 1.00 87.00 104 ILE A CA 1
ATOM 802 C C . ILE A 1 104 ? 8.514 -14.896 0.279 1.00 87.00 104 ILE A C 1
ATOM 804 O O . ILE A 1 104 ? 7.493 -14.233 0.447 1.00 87.00 104 ILE A O 1
ATOM 808 N N . LEU A 1 105 ? 9.686 -14.540 0.819 1.00 90.12 105 LEU A N 1
ATOM 809 C CA . LEU A 1 105 ? 9.845 -13.352 1.663 1.00 90.12 105 LEU A CA 1
ATOM 810 C C . LEU A 1 105 ? 9.528 -12.052 0.908 1.00 90.12 105 LEU A C 1
ATOM 812 O O . LEU A 1 105 ? 8.850 -11.182 1.452 1.00 90.12 105 LEU A O 1
ATOM 816 N N . ASP A 1 106 ? 9.972 -11.905 -0.344 1.00 88.38 106 ASP A N 1
ATOM 817 C CA . ASP A 1 106 ? 9.675 -10.712 -1.150 1.00 88.38 106 ASP A CA 1
ATOM 818 C C . ASP A 1 106 ? 8.178 -10.573 -1.468 1.00 88.38 106 ASP A C 1
ATOM 820 O O . ASP A 1 106 ? 7.620 -9.468 -1.403 1.00 88.38 106 ASP A O 1
ATOM 824 N N . SER A 1 107 ? 7.527 -11.698 -1.778 1.00 90.44 107 SER A N 1
ATOM 825 C CA . SER A 1 107 ? 6.088 -11.777 -2.038 1.00 90.44 107 SER A CA 1
ATOM 826 C C . SER A 1 107 ? 5.287 -11.501 -0.769 1.00 90.44 107 SER A C 1
ATOM 828 O O . SER A 1 107 ? 4.366 -10.689 -0.799 1.00 90.44 107 SER A O 1
ATOM 830 N N . GLY A 1 108 ? 5.690 -12.087 0.360 1.00 92.44 108 GLY A N 1
ATOM 831 C CA . GLY A 1 108 ? 5.093 -11.841 1.670 1.00 92.44 108 GLY A CA 1
ATOM 832 C C . GLY A 1 108 ? 5.173 -10.370 2.069 1.00 92.44 108 GLY A C 1
ATOM 833 O O . GLY A 1 108 ? 4.159 -9.790 2.444 1.00 92.44 108 GLY A O 1
ATOM 834 N N . ARG A 1 109 ? 6.333 -9.722 1.887 1.00 92.50 109 ARG A N 1
ATOM 835 C CA . ARG A 1 109 ? 6.497 -8.276 2.133 1.00 92.50 109 ARG A CA 1
ATOM 836 C C . ARG A 1 109 ? 5.565 -7.427 1.272 1.00 92.50 109 ARG A C 1
ATOM 838 O O . ARG A 1 109 ? 4.980 -6.475 1.775 1.00 92.50 109 ARG A O 1
ATOM 845 N N . PHE A 1 110 ? 5.410 -7.772 -0.007 1.00 92.06 110 PHE A N 1
ATOM 846 C CA . PHE A 1 110 ? 4.506 -7.045 -0.904 1.00 92.06 110 PHE A CA 1
ATOM 847 C C . PHE A 1 110 ? 3.047 -7.190 -0.475 1.00 92.06 110 PHE A C 1
ATOM 849 O O . PHE A 1 110 ? 2.318 -6.207 -0.392 1.00 92.06 110 PHE A O 1
ATOM 856 N N . ILE A 1 111 ? 2.623 -8.421 -0.194 1.00 94.31 111 ILE A N 1
ATOM 857 C CA . ILE A 1 111 ? 1.251 -8.723 0.215 1.00 94.31 111 ILE A CA 1
ATOM 858 C C . ILE A 1 111 ? 0.937 -8.038 1.550 1.00 94.31 111 ILE A C 1
ATOM 860 O O . ILE A 1 111 ? -0.111 -7.410 1.686 1.00 94.31 111 ILE A O 1
ATOM 864 N N . LEU A 1 112 ? 1.871 -8.083 2.503 1.00 94.38 112 LEU A N 1
ATOM 865 C CA . LEU A 1 112 ? 1.768 -7.393 3.785 1.00 94.38 112 LEU A CA 1
ATOM 866 C C . LEU A 1 112 ? 1.643 -5.877 3.593 1.00 94.38 112 LEU A C 1
ATOM 868 O O . LEU A 1 112 ? 0.753 -5.275 4.189 1.00 94.38 112 LEU A O 1
ATOM 872 N N . PHE A 1 113 ? 2.450 -5.271 2.716 1.00 94.25 113 PHE A N 1
ATOM 873 C CA . PHE A 1 113 ? 2.303 -3.859 2.352 1.00 94.25 113 PHE A CA 1
ATOM 874 C C . PHE A 1 113 ? 0.888 -3.554 1.832 1.00 94.25 113 PHE A C 1
ATOM 876 O O . PHE A 1 113 ? 0.232 -2.651 2.346 1.00 94.25 113 PHE A O 1
ATOM 883 N N . VAL A 1 114 ? 0.375 -4.332 0.872 1.00 94.19 114 VAL A N 1
ATOM 884 C CA . VAL A 1 114 ? -0.963 -4.120 0.286 1.00 94.19 114 VAL A CA 1
ATOM 885 C C . VAL A 1 114 ? -2.075 -4.254 1.336 1.00 94.19 114 VAL A C 1
ATOM 887 O O . VAL A 1 114 ? -3.039 -3.482 1.318 1.00 94.19 114 VAL A O 1
ATOM 890 N N . ILE A 1 115 ? -1.947 -5.203 2.268 1.00 96.19 115 ILE A N 1
ATOM 891 C CA . ILE A 1 115 ? -2.890 -5.364 3.381 1.00 96.19 115 ILE A CA 1
ATOM 892 C C . ILE A 1 115 ? -2.833 -4.155 4.316 1.00 96.19 115 ILE A C 1
ATOM 894 O O . ILE A 1 115 ? -3.875 -3.558 4.585 1.00 96.19 115 ILE A O 1
ATOM 898 N N . ILE A 1 116 ? -1.646 -3.781 4.805 1.00 96.44 116 ILE A N 1
ATOM 899 C CA . ILE A 1 116 ? -1.486 -2.678 5.763 1.00 96.44 116 ILE A CA 1
ATOM 900 C C . ILE A 1 116 ? -1.936 -1.357 5.137 1.00 96.44 116 ILE A C 1
ATOM 902 O O . ILE A 1 116 ? -2.642 -0.584 5.788 1.00 96.44 116 ILE A O 1
ATOM 906 N N . PHE A 1 117 ? -1.623 -1.120 3.864 1.00 95.69 117 PHE A N 1
ATOM 907 C CA . PHE A 1 117 ? -2.129 0.022 3.107 1.00 95.69 117 PHE A CA 1
ATOM 908 C C . PHE A 1 117 ? -3.668 0.052 3.099 1.00 95.69 117 PHE A C 1
ATOM 910 O O . PHE A 1 117 ? -4.274 1.073 3.417 1.00 95.69 117 PHE A O 1
ATOM 917 N N . ASN A 1 118 ? -4.334 -1.072 2.808 1.00 96.25 118 ASN A N 1
ATOM 918 C CA . ASN A 1 118 ? -5.800 -1.118 2.775 1.00 96.25 118 ASN A CA 1
ATOM 919 C C . ASN A 1 118 ? -6.437 -0.952 4.162 1.00 96.25 118 ASN A C 1
ATOM 921 O O . ASN A 1 118 ? -7.420 -0.222 4.307 1.00 96.25 118 ASN A O 1
ATOM 925 N N . ILE A 1 119 ? -5.877 -1.619 5.175 1.00 96.69 119 ILE A N 1
ATOM 926 C CA . ILE A 1 119 ? -6.340 -1.540 6.562 1.00 96.69 119 ILE A CA 1
ATOM 927 C C . ILE A 1 119 ? -6.208 -0.105 7.066 1.00 96.69 119 ILE A C 1
ATOM 929 O O . ILE A 1 119 ? -7.200 0.466 7.519 1.00 96.69 119 ILE A O 1
ATOM 933 N N . SER A 1 120 ? -5.022 0.496 6.938 1.00 97.00 120 SER A N 1
ATOM 934 C CA . SER A 1 120 ? -4.770 1.877 7.365 1.00 97.00 120 SER A CA 1
ATOM 935 C C . SER A 1 120 ? -5.695 2.858 6.650 1.00 97.00 120 SER A C 1
ATOM 937 O O . SER A 1 120 ? -6.363 3.645 7.316 1.00 97.00 120 SER A O 1
ATOM 939 N N . TYR A 1 121 ? -5.845 2.746 5.326 1.00 96.75 121 TYR A N 1
ATOM 940 C CA . TYR A 1 121 ? -6.767 3.582 4.557 1.00 96.75 121 TYR A CA 1
ATOM 941 C C . TYR A 1 121 ? -8.203 3.488 5.087 1.00 96.75 121 TYR A C 1
ATOM 943 O O . TYR A 1 121 ? -8.838 4.506 5.359 1.00 96.75 121 TYR A O 1
ATOM 951 N N . LYS A 1 122 ? -8.729 2.270 5.277 1.00 95.19 122 LYS A N 1
ATOM 952 C CA . LYS A 1 122 ? -10.108 2.070 5.742 1.00 95.19 122 LYS A CA 1
ATOM 953 C C . LYS A 1 122 ? -10.315 2.521 7.183 1.00 95.19 122 LYS A C 1
ATOM 955 O O . LYS A 1 122 ? -11.348 3.131 7.455 1.00 95.19 122 LYS A O 1
ATOM 960 N N . ILE A 1 123 ? -9.373 2.235 8.083 1.00 95.19 123 ILE A N 1
ATOM 961 C CA . ILE A 1 123 ? -9.440 2.667 9.485 1.00 95.19 123 ILE A CA 1
ATOM 962 C C . ILE A 1 123 ? -9.440 4.192 9.542 1.00 95.19 123 ILE A C 1
ATOM 964 O O . ILE A 1 123 ? -10.380 4.769 10.081 1.00 95.19 123 ILE A O 1
ATOM 968 N N . VAL A 1 124 ? -8.456 4.846 8.919 1.00 96.12 124 VAL A N 1
ATOM 969 C CA . VAL A 1 124 ? -8.334 6.310 8.928 1.00 96.12 124 VAL A CA 1
ATOM 970 C C . VAL A 1 124 ? -9.562 6.956 8.296 1.00 96.12 124 VAL A C 1
ATOM 972 O O . VAL A 1 124 ? -10.138 7.867 8.881 1.00 96.12 124 VAL A O 1
ATOM 975 N N . LEU A 1 125 ? -10.042 6.445 7.159 1.00 94.88 125 LEU A N 1
ATOM 976 C CA . LEU A 1 125 ? -11.236 6.977 6.505 1.00 94.88 125 LEU A CA 1
ATOM 977 C C . LEU A 1 125 ? -12.494 6.827 7.374 1.00 94.88 125 LEU A C 1
ATOM 979 O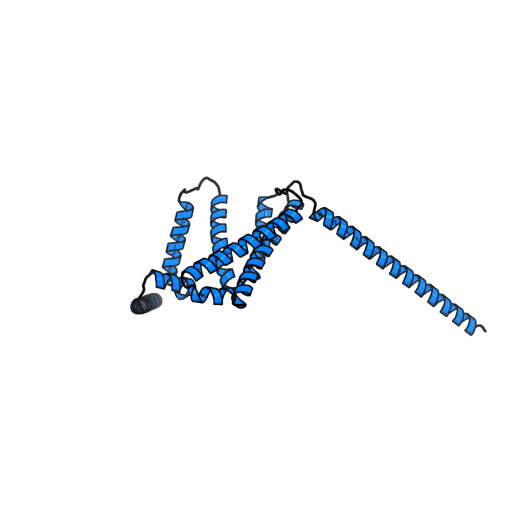 O . LEU A 1 125 ? -13.303 7.750 7.452 1.00 94.88 125 LEU A O 1
ATOM 983 N N . CYS A 1 126 ? -12.679 5.674 8.025 1.00 93.62 126 CYS A N 1
ATOM 984 C CA . CYS A 1 126 ? -13.819 5.455 8.913 1.00 93.62 126 CYS A CA 1
ATOM 985 C C . CYS A 1 126 ? -13.742 6.337 10.158 1.00 93.62 126 CYS A C 1
ATOM 987 O O . CYS A 1 126 ? -14.778 6.848 10.570 1.00 93.62 126 CYS A O 1
ATOM 989 N N . THR A 1 127 ? -12.549 6.537 10.723 1.00 93.19 127 THR A N 1
ATOM 990 C CA . THR A 1 127 ? -12.309 7.429 11.865 1.00 93.19 127 THR A CA 1
ATOM 991 C C . THR A 1 127 ? -12.564 8.885 11.489 1.00 93.19 127 THR A C 1
ATOM 993 O O . THR A 1 127 ? -13.329 9.563 12.171 1.00 93.19 127 THR A O 1
ATOM 996 N N . LEU A 1 128 ? -12.024 9.356 10.361 1.00 94.38 128 LEU A N 1
ATOM 997 C CA . LEU A 1 128 ? -12.237 10.721 9.874 1.00 94.38 128 LEU A CA 1
ATOM 998 C C . LEU A 1 128 ? -13.713 11.007 9.599 1.00 94.38 128 LEU A C 1
ATOM 1000 O O . LEU A 1 128 ? -14.194 12.067 9.971 1.00 94.38 128 LEU A O 1
ATOM 1004 N N . ARG A 1 129 ? -14.471 10.042 9.066 1.00 93.50 129 ARG A N 1
ATOM 1005 C CA . ARG A 1 129 ? -15.936 10.144 8.911 1.00 93.50 129 ARG A CA 1
ATOM 1006 C C . ARG A 1 129 ? -16.719 10.228 10.224 1.00 93.50 129 ARG A C 1
ATOM 1008 O O . ARG A 1 129 ? -17.927 10.439 10.192 1.00 93.50 129 ARG A O 1
ATOM 1015 N N . ARG A 1 130 ? -16.097 9.994 11.381 1.00 90.81 130 ARG A N 1
ATOM 1016 C CA . ARG A 1 130 ? -16.742 10.239 12.685 1.00 90.81 130 ARG A CA 1
ATOM 1017 C C . ARG A 1 130 ? -16.523 11.664 13.165 1.00 90.81 130 ARG A C 1
ATOM 1019 O O . ARG A 1 130 ? -17.363 12.180 13.890 1.00 90.81 130 ARG A O 1
ATOM 1026 N N . ILE A 1 131 ? -15.407 12.266 12.760 1.00 92.56 131 ILE A N 1
ATOM 1027 C CA . ILE A 1 131 ? -14.951 13.573 13.236 1.00 92.56 131 ILE A CA 1
ATOM 1028 C C . ILE A 1 131 ? -15.395 14.675 12.263 1.00 92.56 131 ILE A C 1
ATOM 1030 O O . ILE A 1 131 ? -15.948 15.690 12.672 1.00 92.56 131 ILE A O 1
ATOM 1034 N N . ILE A 1 132 ? -15.184 14.466 10.962 1.00 92.94 132 ILE A N 1
ATOM 1035 C CA . ILE A 1 132 ? -15.315 15.472 9.907 1.00 92.94 132 ILE A CA 1
ATOM 1036 C C . ILE A 1 132 ? -16.343 15.006 8.872 1.00 92.94 132 ILE A C 1
ATOM 1038 O O . ILE A 1 132 ? -16.235 13.916 8.309 1.00 92.94 132 ILE A O 1
ATOM 1042 N N . LYS A 1 133 ? -17.311 15.873 8.547 1.00 90.62 133 LYS A N 1
ATOM 1043 C CA . LYS A 1 133 ? -18.378 15.583 7.569 1.00 90.62 133 LYS A CA 1
ATOM 1044 C C . LYS A 1 133 ? -17.958 15.745 6.095 1.00 90.62 133 LYS A C 1
ATOM 1046 O O . LYS A 1 133 ? -18.750 15.457 5.202 1.00 90.62 133 LYS A O 1
ATOM 1051 N N . ASN A 1 134 ? -16.742 16.223 5.824 1.00 92.81 134 ASN A N 1
ATOM 1052 C CA . ASN A 1 134 ? -16.236 16.487 4.474 1.00 92.81 134 ASN A CA 1
ATOM 1053 C C . ASN A 1 134 ? -15.572 15.243 3.852 1.00 92.81 134 ASN A C 1
ATOM 1055 O O . ASN A 1 134 ? -14.399 14.956 4.081 1.00 92.81 134 ASN A O 1
ATOM 1059 N N . GLU A 1 135 ? -16.318 14.528 3.008 1.00 90.19 135 GLU A N 1
ATOM 1060 C CA . GLU A 1 135 ? -15.861 13.297 2.343 1.00 90.19 135 GLU A CA 1
ATOM 1061 C C . GLU A 1 135 ? -14.602 13.480 1.480 1.00 90.19 135 GLU A C 1
ATOM 1063 O O . GLU A 1 135 ? -13.745 12.593 1.460 1.00 90.19 135 GLU A O 1
ATOM 1068 N N . LYS A 1 136 ? -14.474 14.612 0.771 1.00 90.25 136 LYS A N 1
ATOM 1069 C CA . LYS A 1 136 ? -13.343 14.851 -0.140 1.00 90.25 136 LYS A CA 1
ATOM 1070 C C . LYS A 1 136 ? -12.048 14.968 0.655 1.00 90.25 136 LYS A C 1
ATOM 1072 O O . LYS A 1 136 ? -11.098 14.233 0.393 1.00 90.25 136 LYS A O 1
ATOM 1077 N N . PHE A 1 137 ? -12.055 15.815 1.681 1.00 92.38 137 PHE A N 1
ATOM 1078 C CA . PHE A 1 137 ? -10.903 16.008 2.555 1.00 92.38 137 PHE A CA 1
ATOM 1079 C C . PHE A 1 137 ? -10.519 14.714 3.286 1.00 92.38 137 PHE A C 1
ATOM 1081 O O . PHE A 1 137 ? -9.353 14.322 3.279 1.00 92.38 137 PHE A O 1
ATOM 1088 N N . ASN A 1 138 ? -11.509 13.981 3.809 1.00 94.56 138 ASN A N 1
ATOM 1089 C CA . ASN A 1 138 ? -11.277 12.712 4.501 1.00 94.56 138 ASN A CA 1
ATOM 1090 C C . ASN A 1 138 ? -10.566 11.681 3.614 1.00 94.56 138 ASN A C 1
ATOM 1092 O O . ASN A 1 138 ? -9.690 10.958 4.085 1.00 94.56 138 ASN A O 1
ATOM 1096 N N . SER A 1 139 ? -10.928 11.613 2.328 1.00 92.38 139 SER A N 1
ATOM 1097 C CA . SER A 1 139 ? -10.314 10.680 1.379 1.00 92.38 139 SER A CA 1
ATOM 1098 C C . SER A 1 139 ? -8.850 11.009 1.075 1.00 92.38 139 SER A C 1
ATOM 1100 O O . SER A 1 139 ? -8.037 10.090 0.980 1.00 92.38 139 SER A O 1
ATOM 1102 N N . ILE A 1 140 ? -8.508 12.300 1.001 1.00 93.50 140 ILE A N 1
ATOM 1103 C CA . ILE A 1 140 ? -7.139 12.777 0.772 1.00 93.50 140 ILE A CA 1
ATOM 1104 C C . ILE A 1 140 ? -6.274 12.459 1.988 1.00 93.50 140 ILE A C 1
ATOM 1106 O O . ILE A 1 140 ? -5.235 11.825 1.845 1.00 93.50 140 ILE A O 1
ATOM 1110 N N . VAL A 1 141 ? -6.732 12.816 3.192 1.00 96.06 141 VAL A N 1
ATOM 1111 C CA . VAL A 1 141 ? -5.984 12.551 4.431 1.00 96.06 141 VAL A CA 1
ATOM 1112 C C . VAL A 1 141 ? -5.795 11.048 4.645 1.00 96.06 141 VAL A C 1
ATOM 1114 O O . VAL A 1 141 ? -4.682 10.608 4.922 1.00 96.06 141 VAL A O 1
ATOM 1117 N N . ALA A 1 142 ? -6.843 10.239 4.452 1.00 96.25 142 ALA A N 1
ATOM 1118 C CA . ALA A 1 142 ? -6.727 8.783 4.540 1.00 96.25 142 ALA A CA 1
ATOM 1119 C C . ALA A 1 142 ? -5.739 8.219 3.509 1.00 96.25 142 ALA A C 1
ATOM 1121 O O . ALA A 1 142 ? -4.936 7.350 3.845 1.00 96.25 142 ALA A O 1
ATOM 1122 N N . GLY A 1 143 ? -5.764 8.743 2.279 1.00 94.38 143 GLY A N 1
ATOM 1123 C CA . GLY A 1 143 ? -4.806 8.413 1.227 1.00 94.38 143 GLY A CA 1
ATOM 1124 C C . GLY A 1 143 ? -3.370 8.702 1.658 1.00 94.38 143 GLY A C 1
ATOM 1125 O O . GLY A 1 143 ? -2.552 7.786 1.677 1.00 94.38 143 GLY A O 1
ATOM 1126 N N . THR A 1 144 ? -3.083 9.927 2.097 1.00 94.44 144 THR A N 1
ATOM 1127 C CA . THR A 1 144 ? -1.745 10.349 2.538 1.00 94.44 144 THR A CA 1
ATOM 1128 C C . THR A 1 144 ? -1.232 9.519 3.713 1.00 94.44 144 THR A C 1
ATOM 1130 O O . THR A 1 144 ? -0.102 9.033 3.676 1.00 94.44 144 THR A O 1
ATOM 1133 N N . VAL A 1 145 ? -2.067 9.286 4.732 1.00 96.81 145 VAL A N 1
ATOM 1134 C CA . VAL A 1 145 ? -1.677 8.470 5.893 1.00 96.81 145 VAL A CA 1
ATOM 1135 C C . VAL A 1 145 ? -1.408 7.029 5.468 1.00 96.81 145 VAL A C 1
ATOM 1137 O O . VAL A 1 145 ? -0.377 6.469 5.832 1.00 96.81 145 VAL A O 1
ATOM 1140 N N . SER A 1 146 ? -2.273 6.429 4.649 1.00 96.12 146 SER A N 1
ATOM 1141 C CA . SER A 1 146 ? -2.048 5.064 4.157 1.00 96.12 146 SER A CA 1
ATOM 1142 C C . SER A 1 146 ? -0.817 4.957 3.255 1.00 96.12 146 SER A C 1
ATOM 1144 O O . SER A 1 146 ? -0.091 3.970 3.338 1.00 96.12 146 SER A O 1
ATOM 1146 N N . ALA A 1 147 ? -0.500 5.983 2.461 1.00 94.31 147 ALA A N 1
ATOM 1147 C CA . ALA A 1 147 ? 0.677 6.003 1.595 1.00 94.31 147 ALA A CA 1
ATOM 1148 C C . ALA A 1 147 ? 1.996 5.946 2.379 1.00 94.31 147 ALA A C 1
ATOM 1150 O O . ALA A 1 147 ? 2.974 5.405 1.867 1.00 94.31 147 ALA A O 1
ATOM 1151 N N . SER A 1 148 ? 2.022 6.406 3.637 1.00 94.06 148 SER A N 1
ATOM 1152 C CA . SER A 1 148 ? 3.207 6.277 4.500 1.00 94.06 148 SER A CA 1
ATOM 1153 C C . SER A 1 148 ? 3.644 4.818 4.708 1.00 94.06 148 SER A C 1
ATOM 1155 O O . SER A 1 148 ? 4.834 4.538 4.845 1.00 94.06 148 SER A O 1
ATOM 1157 N N . THR A 1 149 ? 2.708 3.864 4.618 1.00 94.75 149 THR A N 1
ATOM 1158 C CA . THR A 1 149 ? 2.986 2.420 4.737 1.00 94.75 149 THR A CA 1
ATOM 1159 C C . THR A 1 149 ? 3.894 1.896 3.623 1.00 94.75 149 THR A C 1
ATOM 1161 O O . THR A 1 149 ? 4.548 0.869 3.790 1.00 94.75 149 THR A O 1
ATOM 1164 N N . LEU A 1 150 ? 4.024 2.635 2.515 1.00 92.88 150 LEU A N 1
ATOM 1165 C CA . LEU A 1 150 ? 4.957 2.328 1.433 1.00 92.88 150 LEU A CA 1
ATOM 1166 C C . LEU A 1 150 ? 6.425 2.363 1.892 1.00 92.88 150 LEU A C 1
ATOM 1168 O O . LEU A 1 150 ? 7.280 1.719 1.285 1.00 92.88 150 LEU A O 1
ATOM 1172 N N . ALA A 1 151 ? 6.728 3.064 2.989 1.00 90.56 151 ALA A N 1
ATOM 1173 C CA . ALA A 1 151 ? 8.057 3.060 3.592 1.00 90.56 151 ALA A CA 1
ATOM 1174 C C . ALA A 1 151 ? 8.490 1.668 4.092 1.00 90.56 151 ALA A C 1
ATOM 1176 O O . ALA A 1 151 ? 9.689 1.419 4.185 1.00 90.56 151 ALA A O 1
ATOM 1177 N N . MET A 1 152 ? 7.542 0.760 4.362 1.00 88.94 152 MET A N 1
ATOM 1178 C CA . MET A 1 152 ? 7.825 -0.620 4.781 1.00 88.94 152 MET A CA 1
ATOM 1179 C C . MET A 1 152 ? 8.342 -1.503 3.637 1.00 88.94 152 MET A C 1
ATOM 1181 O O . MET A 1 152 ? 8.824 -2.612 3.876 1.00 88.94 152 MET A O 1
ATOM 1185 N N . ASP A 1 153 ? 8.217 -1.045 2.391 1.00 90.94 153 ASP A N 1
ATOM 1186 C CA . ASP A 1 153 ? 8.625 -1.806 1.221 1.00 90.94 153 ASP A CA 1
ATOM 1187 C C . ASP A 1 153 ? 10.104 -1.567 0.840 1.00 90.94 153 ASP A C 1
ATOM 1189 O O . ASP A 1 153 ? 10.745 -0.591 1.226 1.00 90.94 153 ASP A O 1
ATOM 1193 N N . THR A 1 154 ? 10.671 -2.476 0.047 1.00 88.69 154 THR A N 1
ATOM 1194 C CA . THR A 1 154 ? 12.031 -2.389 -0.494 1.00 88.69 154 THR A CA 1
ATOM 1195 C C . THR A 1 154 ? 12.207 -1.165 -1.395 1.00 88.69 154 THR A C 1
ATOM 1197 O O . THR A 1 154 ? 11.326 -0.830 -2.183 1.00 88.69 154 THR A O 1
ATOM 1200 N N . PHE A 1 155 ? 13.385 -0.532 -1.343 1.00 84.75 155 PHE A N 1
ATOM 1201 C CA . PHE A 1 155 ? 13.681 0.716 -2.062 1.00 84.75 155 PHE A CA 1
ATOM 1202 C C . PHE A 1 155 ? 13.357 0.661 -3.566 1.00 84.75 155 PHE A C 1
ATOM 1204 O O . PHE A 1 155 ? 12.676 1.542 -4.092 1.00 84.75 155 PHE A O 1
ATOM 1211 N N . ASN A 1 156 ? 13.794 -0.403 -4.248 1.00 80.62 156 ASN A N 1
ATOM 1212 C CA . ASN A 1 156 ? 13.590 -0.561 -5.690 1.00 80.62 156 ASN A CA 1
ATOM 1213 C C . ASN A 1 156 ? 12.103 -0.678 -6.054 1.00 80.62 156 ASN A C 1
ATOM 1215 O O . ASN A 1 156 ? 11.647 -0.064 -7.017 1.00 80.62 156 ASN A O 1
ATOM 1219 N N . ARG A 1 157 ? 11.334 -1.452 -5.277 1.00 84.69 157 ARG A N 1
ATOM 1220 C CA . ARG A 1 157 ? 9.897 -1.639 -5.510 1.00 84.69 157 ARG A CA 1
ATOM 1221 C C . ARG A 1 157 ? 9.106 -0.394 -5.124 1.00 84.69 157 ARG A C 1
ATOM 1223 O O . ARG A 1 157 ? 8.219 0.007 -5.870 1.00 84.69 157 ARG A O 1
ATOM 1230 N N . ARG A 1 158 ? 9.488 0.258 -4.024 1.00 89.50 158 ARG A N 1
ATOM 1231 C CA . ARG A 1 158 ? 8.935 1.536 -3.573 1.00 89.50 158 ARG A CA 1
ATOM 1232 C C . ARG A 1 158 ? 8.985 2.585 -4.674 1.00 89.50 158 ARG A C 1
ATOM 1234 O O . ARG A 1 158 ? 7.954 3.165 -4.974 1.00 89.50 158 ARG A O 1
ATOM 1241 N N . MET A 1 159 ? 10.139 2.781 -5.314 1.00 85.31 159 MET A N 1
ATOM 1242 C CA . MET A 1 159 ? 10.281 3.767 -6.392 1.00 85.31 159 MET A CA 1
ATOM 1243 C C . MET A 1 159 ? 9.313 3.492 -7.555 1.00 85.31 159 MET A C 1
ATOM 1245 O O . MET A 1 159 ? 8.645 4.406 -8.033 1.00 85.31 159 MET A O 1
ATOM 1249 N N . MET A 1 160 ? 9.183 2.227 -7.968 1.00 84.62 160 MET A N 1
ATOM 1250 C CA . MET A 1 160 ? 8.255 1.833 -9.032 1.00 84.62 160 MET A CA 1
ATOM 1251 C C . MET A 1 160 ? 6.791 2.067 -8.634 1.00 84.62 160 MET A C 1
ATOM 1253 O O . MET A 1 160 ? 6.026 2.636 -9.407 1.00 84.62 160 MET A O 1
ATOM 1257 N N . ILE A 1 161 ? 6.403 1.657 -7.423 1.00 87.62 161 ILE A N 1
ATOM 1258 C CA . ILE A 1 161 ? 5.042 1.839 -6.906 1.00 87.62 161 ILE A CA 1
ATOM 1259 C C . ILE A 1 161 ? 4.710 3.331 -6.759 1.00 87.62 161 ILE A C 1
ATOM 1261 O O . ILE A 1 161 ? 3.628 3.750 -7.164 1.00 87.62 161 ILE A O 1
ATOM 1265 N N . SER A 1 162 ? 5.636 4.145 -6.244 1.00 88.00 162 SER A N 1
ATOM 1266 C CA . SER A 1 162 ? 5.474 5.600 -6.145 1.00 88.00 162 SER A CA 1
ATOM 1267 C C . SER A 1 162 ? 5.238 6.234 -7.511 1.00 88.00 162 SER A C 1
ATOM 1269 O O . SER A 1 162 ? 4.330 7.047 -7.643 1.00 88.00 162 SER A O 1
ATOM 1271 N N . LEU A 1 163 ? 6.000 5.835 -8.534 1.00 84.25 163 LEU A N 1
ATOM 1272 C CA . LEU A 1 163 ? 5.828 6.355 -9.890 1.00 84.25 163 LEU A CA 1
ATOM 1273 C C . LEU A 1 163 ? 4.452 5.991 -10.470 1.00 84.25 163 LEU A C 1
ATOM 1275 O O . LEU A 1 163 ? 3.789 6.837 -11.071 1.00 84.25 163 LEU A O 1
ATOM 1279 N N . LEU A 1 164 ? 3.995 4.753 -10.248 1.00 86.25 164 LEU A N 1
ATOM 1280 C CA . LEU A 1 164 ? 2.666 4.304 -10.672 1.00 86.25 164 LEU A CA 1
ATOM 1281 C C . LEU A 1 164 ? 1.551 5.090 -9.969 1.00 86.25 164 LEU A C 1
ATOM 1283 O O . LEU A 1 164 ? 0.629 5.571 -10.627 1.00 86.25 164 LEU A O 1
ATOM 1287 N N . PHE A 1 165 ? 1.639 5.264 -8.647 1.00 86.50 165 PHE A N 1
ATOM 1288 C CA . PHE A 1 165 ? 0.653 6.047 -7.902 1.00 86.50 165 PHE A CA 1
ATOM 1289 C C . PHE A 1 165 ? 0.685 7.526 -8.267 1.00 86.50 165 PHE A C 1
ATOM 1291 O O . PHE A 1 165 ? -0.375 8.143 -8.336 1.00 86.50 165 PHE A O 1
ATOM 1298 N N . PHE A 1 166 ? 1.859 8.091 -8.536 1.00 85.62 166 PHE A N 1
ATOM 1299 C CA . PHE A 1 166 ? 1.992 9.474 -8.973 1.00 85.62 166 PHE A CA 1
ATOM 1300 C C . PHE A 1 166 ? 1.283 9.700 -10.312 1.00 85.62 166 PHE A C 1
ATOM 1302 O O . PHE A 1 166 ? 0.456 10.601 -10.416 1.00 85.62 166 PHE A O 1
ATOM 1309 N N . SER A 1 167 ? 1.505 8.821 -11.295 1.00 82.88 167 SER A N 1
ATOM 1310 C CA . SER A 1 167 ? 0.806 8.867 -12.586 1.00 82.88 167 SER A CA 1
ATOM 1311 C C . SER A 1 167 ? -0.721 8.813 -12.421 1.00 82.88 167 SER A C 1
ATOM 1313 O O . SER A 1 167 ? -1.425 9.670 -12.951 1.00 82.88 167 SER A O 1
ATOM 1315 N N . ARG A 1 168 ? -1.242 7.890 -11.600 1.00 84.88 168 ARG A N 1
ATOM 1316 C CA . ARG A 1 168 ? -2.691 7.807 -11.315 1.00 84.88 168 ARG A CA 1
ATOM 1317 C C . ARG A 1 168 ? -3.226 8.992 -10.516 1.00 84.88 168 ARG A C 1
ATOM 1319 O O . ARG A 1 168 ? -4.391 9.362 -10.660 1.00 84.88 168 ARG A O 1
ATOM 1326 N N . SER A 1 169 ? -2.390 9.602 -9.682 1.00 85.12 169 SER A N 1
ATOM 1327 C CA . SER A 1 169 ? -2.748 10.817 -8.948 1.00 85.12 169 SER A CA 1
ATOM 1328 C C . SER A 1 169 ? -2.881 12.006 -9.894 1.00 85.12 169 SER A C 1
ATOM 1330 O O . SER A 1 169 ? -3.846 12.750 -9.765 1.00 85.12 169 SER A O 1
ATOM 1332 N N . LEU A 1 170 ? -1.985 12.145 -10.880 1.00 83.38 170 LEU A N 1
ATOM 1333 C CA . LEU A 1 170 ? -2.092 13.167 -11.927 1.00 83.38 170 LEU A CA 1
ATOM 1334 C C . LEU A 1 170 ? -3.351 12.979 -12.775 1.00 83.38 170 LEU A C 1
ATOM 1336 O O . LEU A 1 170 ? -4.054 13.949 -13.030 1.00 83.38 170 LEU A O 1
ATOM 1340 N N . GLU A 1 171 ? -3.676 11.742 -13.148 1.00 82.56 171 GLU A N 1
ATOM 1341 C CA . GLU A 1 171 ? -4.910 11.414 -13.873 1.00 82.56 171 GLU A CA 1
ATOM 1342 C C . GLU A 1 171 ? -6.159 11.780 -13.053 1.00 82.56 171 GLU A C 1
ATOM 1344 O O . GLU A 1 171 ? -7.088 12.416 -13.546 1.00 82.56 171 GLU A O 1
ATOM 1349 N N . THR A 1 172 ? -6.166 11.450 -11.759 1.00 83.69 172 THR A N 1
ATOM 1350 C CA . THR A 1 172 ? -7.276 11.795 -10.856 1.00 83.69 172 THR A CA 1
ATOM 1351 C C . THR A 1 172 ? -7.390 13.307 -10.658 1.00 83.69 172 THR A C 1
ATOM 1353 O O . THR A 1 172 ? -8.495 13.844 -10.635 1.00 83.69 172 THR A O 1
ATOM 1356 N N . PHE A 1 173 ? -6.258 14.002 -10.536 1.00 84.12 173 PHE A N 1
ATOM 1357 C CA . PHE A 1 173 ? -6.202 15.456 -10.415 1.00 84.12 173 PHE A CA 1
ATOM 1358 C C . PHE A 1 173 ? -6.705 16.137 -11.691 1.00 84.12 173 PHE A C 1
ATOM 1360 O O . PHE A 1 173 ? -7.555 17.023 -11.624 1.00 84.12 173 PHE A O 1
ATOM 1367 N N . TYR A 1 174 ? -6.269 15.646 -12.854 1.00 81.75 174 TYR A N 1
ATOM 1368 C CA . TYR A 1 174 ? -6.780 16.063 -14.153 1.00 81.75 174 TYR A CA 1
ATOM 1369 C C . TYR A 1 174 ? -8.284 15.824 -14.260 1.00 81.75 174 TYR A C 1
ATOM 1371 O O . TYR A 1 174 ? -8.994 16.699 -14.721 1.00 81.75 174 TYR A O 1
ATOM 1379 N N . ASN A 1 175 ? -8.822 14.708 -13.776 1.00 80.50 175 ASN A N 1
ATOM 1380 C CA . ASN A 1 175 ? -10.269 14.478 -13.790 1.00 80.50 175 ASN A CA 1
ATOM 1381 C C . ASN A 1 175 ? -11.046 15.347 -12.781 1.00 80.50 175 ASN A C 1
ATOM 1383 O O . ASN A 1 175 ? -12.247 15.563 -12.956 1.00 80.50 175 ASN A O 1
ATOM 1387 N N . TRP A 1 176 ? -10.393 15.850 -11.730 1.00 81.75 176 TRP A N 1
ATOM 1388 C CA . TRP A 1 176 ? -11.036 16.655 -10.691 1.00 81.75 176 TRP A CA 1
ATOM 1389 C C . TRP A 1 176 ? -11.204 18.129 -11.086 1.00 81.75 176 TRP A C 1
ATOM 1391 O O . TRP A 1 176 ? -12.257 18.694 -10.799 1.00 81.75 176 TRP A O 1
ATOM 1401 N N . CYS A 1 177 ? -10.247 18.768 -11.760 1.00 81.19 177 CYS A N 1
ATOM 1402 C CA . CYS A 1 177 ? -10.338 20.209 -12.062 1.00 81.19 177 CYS A CA 1
ATOM 1403 C C . CYS A 1 177 ? -11.614 20.662 -12.847 1.00 81.19 177 CYS A C 1
ATOM 1405 O O . CYS A 1 177 ? -11.835 21.865 -12.960 1.00 81.19 177 CYS A O 1
ATOM 1407 N N . GLY A 1 178 ? -12.482 19.767 -13.361 1.00 71.56 178 GLY A N 1
ATOM 1408 C CA . GLY A 1 178 ? -13.766 20.061 -14.013 1.00 71.56 178 GLY A CA 1
ATOM 1409 C C . GLY A 1 178 ? -13.960 19.511 -15.447 1.00 71.56 178 GLY A C 1
ATOM 1410 O O . GLY A 1 178 ? -13.031 19.048 -16.100 1.00 71.56 178 GLY A O 1
ATOM 1411 N N . PRO A 1 179 ? -15.199 19.550 -15.977 1.00 65.50 179 PRO A N 1
ATOM 1412 C CA . PRO A 1 179 ? -15.525 19.099 -17.335 1.00 65.50 179 PRO A CA 1
ATOM 1413 C C . PRO A 1 179 ? -15.042 20.048 -18.447 1.00 65.50 179 PRO A C 1
ATOM 1415 O O . PRO A 1 179 ? -14.917 19.610 -19.588 1.00 65.50 179 PRO A O 1
ATOM 1418 N N . SER A 1 180 ? -14.747 21.316 -18.135 1.00 62.72 180 SER A N 1
ATOM 1419 C CA . SER A 1 180 ? -14.464 22.363 -19.133 1.00 62.72 180 SER A CA 1
ATOM 1420 C C . SER A 1 180 ? -13.173 22.167 -19.937 1.00 62.72 180 SER A C 1
ATOM 1422 O O . SER A 1 180 ? -12.981 22.834 -20.945 1.00 62.72 180 SER A O 1
ATOM 1424 N N . TYR A 1 181 ? -12.295 21.254 -19.523 1.00 61.94 181 TYR A N 1
ATOM 1425 C CA . TYR A 1 181 ? -11.053 20.921 -20.228 1.00 61.94 181 TYR A CA 1
ATOM 1426 C C . TYR A 1 181 ? -10.914 19.408 -20.440 1.00 61.94 181 TYR A C 1
ATOM 1428 O O . TYR A 1 181 ? -9.793 18.924 -20.605 1.00 61.94 181 TYR A O 1
ATOM 1436 N N . LYS A 1 182 ? -12.028 18.650 -20.465 1.00 62.34 182 LYS A N 1
ATOM 1437 C CA . LYS A 1 182 ? -12.038 17.248 -20.919 1.00 62.34 182 LYS A CA 1
ATOM 1438 C C . LYS A 1 182 ? -11.679 17.189 -22.402 1.00 62.34 182 LYS A C 1
ATOM 1440 O O . LYS A 1 182 ? -12.521 17.001 -23.275 1.00 62.34 182 LYS A O 1
ATOM 1445 N N . ILE A 1 183 ? -10.396 17.352 -22.684 1.00 70.62 183 ILE A N 1
ATOM 1446 C CA . ILE A 1 183 ? -9.803 16.985 -23.951 1.00 70.62 183 ILE A CA 1
ATOM 1447 C C . ILE A 1 183 ? -9.957 15.472 -23.980 1.00 70.62 183 ILE A C 1
ATOM 1449 O O . ILE A 1 183 ? -9.376 14.770 -23.155 1.00 70.62 183 ILE A O 1
ATOM 1453 N N . TYR A 1 184 ? -10.760 14.964 -24.909 1.00 69.19 184 TYR A N 1
ATOM 1454 C CA . TYR A 1 184 ? -10.980 13.525 -25.089 1.00 69.19 184 TYR A CA 1
ATOM 1455 C C . TYR A 1 184 ? -9.653 12.750 -25.281 1.00 69.19 184 TYR A C 1
ATOM 1457 O O . TYR A 1 184 ? -9.585 11.547 -25.074 1.00 69.19 184 TYR A O 1
ATOM 1465 N N . LEU A 1 185 ? -8.577 13.470 -25.622 1.00 77.19 185 LEU A N 1
ATOM 1466 C CA . LEU A 1 185 ? -7.203 12.995 -25.776 1.00 77.19 185 LEU A CA 1
ATOM 1467 C C . LEU A 1 185 ? -6.262 13.252 -24.579 1.00 77.19 185 LEU A C 1
ATOM 1469 O O . LEU A 1 185 ? -5.072 12.976 -24.704 1.00 77.19 185 LEU A O 1
ATOM 1473 N N . GLY A 1 186 ? -6.728 13.794 -23.450 1.00 79.44 186 GLY A N 1
ATOM 1474 C CA . GLY A 1 186 ? -5.861 14.219 -22.340 1.00 79.44 186 GLY A CA 1
ATOM 1475 C C . GLY A 1 186 ? -4.938 13.108 -21.829 1.00 79.44 186 GLY A C 1
ATOM 1476 O O . GLY A 1 186 ? -3.724 13.293 -21.760 1.00 79.44 186 GLY A O 1
ATOM 1477 N N . GLU A 1 187 ? -5.490 11.922 -21.562 1.00 76.75 187 GLU A N 1
ATOM 1478 C CA . GLU A 1 187 ? -4.726 10.740 -21.130 1.00 76.75 187 GLU A CA 1
ATOM 1479 C C . GLU A 1 187 ? -3.676 10.320 -22.169 1.00 76.75 187 GLU A C 1
ATOM 1481 O O . GLU A 1 187 ? -2.518 10.069 -21.829 1.00 76.75 187 GLU A O 1
ATOM 1486 N N . THR A 1 188 ? -4.053 10.322 -23.450 1.00 83.12 188 THR A N 1
ATOM 1487 C CA . THR A 1 188 ? -3.151 10.014 -24.566 1.00 83.12 188 THR A CA 1
ATOM 1488 C C . THR A 1 188 ? -2.015 11.027 -24.658 1.00 83.12 188 THR A C 1
ATOM 1490 O O . THR A 1 188 ? -0.869 10.637 -24.861 1.00 83.12 188 THR A O 1
ATOM 1493 N N . ILE A 1 189 ? -2.292 12.321 -24.476 1.00 84.75 189 ILE A N 1
ATOM 1494 C CA . ILE A 1 189 ? -1.268 13.373 -24.494 1.00 84.75 189 ILE A CA 1
ATOM 1495 C C . ILE A 1 189 ? -0.297 13.183 -23.327 1.00 84.75 189 ILE A C 1
ATOM 1497 O O . ILE A 1 189 ? 0.912 13.222 -23.547 1.00 84.75 189 ILE A O 1
ATOM 1501 N N . PHE A 1 190 ? -0.785 12.909 -22.113 1.00 81.44 190 PHE A N 1
ATOM 1502 C CA . PHE A 1 190 ? 0.089 12.613 -20.973 1.00 81.44 190 PHE A CA 1
ATOM 1503 C C . PHE A 1 190 ? 0.971 11.394 -21.230 1.00 81.44 190 PHE A C 1
ATOM 1505 O O . PHE A 1 190 ? 2.174 11.442 -20.967 1.00 81.44 190 PHE A O 1
ATOM 1512 N N . PHE A 1 191 ? 0.405 10.328 -21.796 1.00 82.12 191 PHE A N 1
ATOM 1513 C CA . PHE A 1 191 ? 1.168 9.147 -22.183 1.00 82.12 191 PHE A CA 1
ATOM 1514 C C . PHE A 1 191 ? 2.228 9.475 -23.244 1.00 82.12 191 PHE A C 1
ATOM 1516 O O . PHE A 1 191 ? 3.385 9.085 -23.099 1.00 82.12 191 PHE A O 1
ATOM 1523 N N . MET A 1 192 ? 1.877 10.252 -24.271 1.00 86.94 192 MET A N 1
ATOM 1524 C CA . MET A 1 192 ? 2.806 10.684 -25.318 1.00 86.94 192 MET A CA 1
ATOM 1525 C C . MET A 1 192 ? 3.943 11.532 -24.746 1.00 86.94 192 MET A C 1
ATOM 1527 O O . MET A 1 192 ? 5.107 11.260 -25.037 1.00 86.94 192 MET A O 1
ATOM 1531 N N . VAL A 1 193 ? 3.635 12.501 -23.881 1.00 87.25 193 VAL A N 1
ATOM 1532 C CA . VAL A 1 193 ? 4.633 13.326 -23.185 1.00 87.25 193 VAL A CA 1
ATOM 1533 C C . VAL A 1 193 ? 5.540 12.451 -22.321 1.00 87.25 193 VAL A C 1
ATOM 1535 O O . VAL A 1 193 ? 6.760 12.586 -22.393 1.00 87.25 193 VAL A O 1
ATOM 1538 N N . GLN A 1 194 ? 4.982 11.500 -21.567 1.00 85.25 194 GLN A N 1
ATOM 1539 C CA . GLN A 1 194 ? 5.761 10.558 -20.763 1.00 85.25 194 GLN A CA 1
ATOM 1540 C C . GLN A 1 194 ? 6.680 9.689 -21.635 1.00 85.25 194 GLN A C 1
ATOM 1542 O O . GLN A 1 194 ? 7.845 9.489 -21.292 1.00 85.25 194 GLN A O 1
ATOM 1547 N N . CYS A 1 195 ? 6.197 9.190 -22.775 1.00 84.56 195 CYS A N 1
ATOM 1548 C CA . CYS A 1 195 ? 6.999 8.414 -23.717 1.00 84.56 195 CYS A CA 1
ATOM 1549 C C . CYS A 1 195 ? 8.118 9.247 -24.351 1.00 84.56 195 CYS A C 1
ATOM 1551 O O . CYS A 1 195 ? 9.242 8.756 -24.461 1.00 84.56 195 CYS A O 1
ATOM 1553 N N . VAL A 1 196 ? 7.837 10.491 -24.753 1.00 90.38 196 VAL A N 1
ATOM 1554 C CA . VAL A 1 196 ? 8.841 11.419 -25.295 1.00 90.38 196 VAL A CA 1
ATOM 1555 C C . VAL A 1 196 ? 9.892 11.731 -24.237 1.00 90.38 196 VAL A C 1
ATOM 1557 O O . VAL A 1 196 ? 11.079 11.613 -24.522 1.00 90.38 196 VAL A O 1
ATOM 1560 N N . PHE A 1 197 ? 9.478 12.030 -23.006 1.00 88.75 197 PHE A N 1
ATOM 1561 C CA . PHE A 1 197 ? 10.385 12.290 -21.893 1.00 88.75 197 PHE A CA 1
ATOM 1562 C C . PHE A 1 197 ? 11.262 11.073 -21.569 1.00 88.75 197 PHE A C 1
ATOM 1564 O O . PHE A 1 197 ? 12.479 11.196 -21.477 1.00 88.75 197 PHE A O 1
ATOM 1571 N N . MET A 1 198 ? 10.685 9.870 -21.491 1.00 85.44 198 MET A N 1
ATOM 1572 C CA . MET A 1 198 ? 11.455 8.639 -21.270 1.00 85.44 198 MET A CA 1
ATOM 1573 C C . MET A 1 198 ? 12.432 8.343 -22.412 1.00 85.44 198 MET A C 1
ATOM 1575 O O . MET A 1 198 ? 13.554 7.906 -22.158 1.00 85.44 198 MET A O 1
ATOM 1579 N N . LYS A 1 199 ? 12.039 8.595 -23.668 1.00 85.56 199 LYS A N 1
ATOM 1580 C CA . LYS A 1 199 ? 12.939 8.475 -24.824 1.00 85.56 199 LYS A CA 1
ATOM 1581 C C . LYS A 1 199 ? 14.050 9.519 -24.786 1.00 85.56 199 LYS A C 1
ATOM 1583 O O . LYS A 1 199 ? 15.186 9.169 -25.085 1.00 85.56 199 LYS A O 1
ATOM 1588 N N . TYR A 1 200 ? 13.738 10.754 -24.403 1.00 89.25 200 TYR A N 1
ATOM 1589 C CA . TYR A 1 200 ? 14.709 11.831 -24.233 1.00 89.25 200 TYR A CA 1
ATOM 1590 C C . TYR A 1 200 ? 15.743 11.464 -23.164 1.00 89.25 200 TYR A C 1
ATOM 1592 O O . TYR A 1 200 ? 16.936 11.448 -23.462 1.00 89.25 200 TYR A O 1
ATOM 1600 N N . LEU A 1 201 ? 15.299 11.045 -21.973 1.00 88.06 201 LEU A N 1
ATOM 1601 C CA . LEU A 1 201 ? 16.190 10.566 -20.914 1.00 88.06 201 LEU A CA 1
ATOM 1602 C C . LEU A 1 201 ? 17.046 9.393 -21.396 1.00 88.06 201 LEU A C 1
ATOM 1604 O O . LEU A 1 201 ? 18.252 9.388 -21.212 1.00 88.06 201 LEU A O 1
ATOM 1608 N N . TYR A 1 202 ? 16.469 8.414 -22.093 1.00 85.50 202 TYR A N 1
ATOM 1609 C CA . TYR A 1 202 ? 17.250 7.294 -22.626 1.00 85.50 202 TYR A CA 1
ATOM 1610 C C . TYR A 1 202 ? 18.233 7.692 -23.747 1.00 85.50 202 TYR A C 1
ATOM 1612 O O . TYR A 1 202 ? 19.254 7.027 -23.964 1.00 85.50 202 TYR A O 1
ATOM 1620 N N . ALA A 1 203 ? 17.927 8.737 -24.515 1.00 84.31 203 ALA A N 1
ATOM 1621 C CA . ALA A 1 203 ? 18.770 9.218 -25.602 1.00 84.31 203 ALA A CA 1
ATOM 1622 C C . ALA A 1 203 ? 19.958 10.036 -25.090 1.00 84.31 203 ALA A C 1
ATOM 1624 O O . ALA A 1 203 ? 21.079 9.772 -25.524 1.00 84.31 203 ALA A O 1
ATOM 1625 N N . TYR A 1 204 ? 19.700 10.967 -24.171 1.00 82.62 204 TYR A N 1
ATOM 1626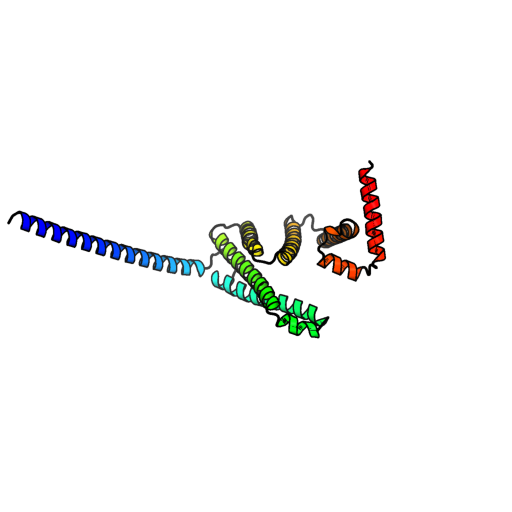 C CA . TYR A 1 204 ? 20.652 11.988 -23.740 1.00 82.62 204 TYR A CA 1
ATOM 1627 C C . TYR A 1 204 ? 21.195 11.745 -22.324 1.00 82.62 204 TYR A C 1
ATOM 1629 O O . TYR A 1 204 ? 22.387 11.898 -22.098 1.00 82.62 204 TYR A O 1
ATOM 1637 N N . GLU A 1 205 ? 20.371 11.273 -21.388 1.00 85.00 205 GLU A N 1
ATOM 1638 C CA . GLU A 1 205 ? 20.717 11.131 -19.963 1.00 85.00 205 GLU A CA 1
ATOM 1639 C C . GLU A 1 205 ? 20.513 9.689 -19.472 1.00 85.00 205 GLU A C 1
ATOM 1641 O O . GLU A 1 205 ? 19.805 9.407 -18.501 1.00 85.00 205 GLU A O 1
ATOM 1646 N N . TRP A 1 206 ? 21.118 8.731 -20.180 1.00 82.81 206 TRP A N 1
ATOM 1647 C CA . TRP A 1 206 ? 20.889 7.300 -19.946 1.00 82.81 206 TRP A CA 1
ATOM 1648 C C . TRP A 1 206 ? 21.292 6.835 -18.536 1.00 82.81 206 TRP A C 1
ATOM 1650 O O . TRP A 1 206 ? 20.778 5.823 -18.062 1.00 82.81 206 TRP A O 1
ATOM 1660 N N . GLU A 1 207 ? 22.173 7.579 -17.861 1.00 83.50 207 GLU A N 1
ATOM 1661 C CA . GLU A 1 207 ? 22.598 7.344 -16.477 1.00 83.50 207 GLU A CA 1
ATOM 1662 C C . GLU A 1 207 ? 21.460 7.542 -15.465 1.00 83.50 207 GLU A C 1
ATOM 1664 O O . GLU A 1 207 ? 21.423 6.861 -14.439 1.00 83.50 207 GLU A O 1
ATOM 1669 N N . LEU A 1 208 ? 20.499 8.421 -15.775 1.00 83.38 208 LEU A N 1
ATOM 1670 C CA . LEU A 1 208 ? 19.322 8.668 -14.939 1.00 83.38 208 LEU A CA 1
ATOM 1671 C C . LEU A 1 208 ? 18.243 7.593 -15.119 1.00 83.38 208 LEU A C 1
ATOM 1673 O O . LEU A 1 208 ? 17.348 7.452 -14.282 1.00 83.38 208 LEU A O 1
ATOM 1677 N N . VAL A 1 209 ? 18.306 6.814 -16.203 1.00 83.81 209 VAL A N 1
ATOM 1678 C CA . VAL A 1 209 ? 17.325 5.763 -16.478 1.00 83.81 209 VAL A CA 1
ATOM 1679 C C . VAL A 1 209 ? 17.632 4.531 -15.617 1.00 83.81 209 VAL A C 1
ATOM 1681 O O . VAL A 1 209 ? 18.745 4.000 -15.664 1.00 83.81 209 VAL A O 1
ATOM 1684 N N . PRO A 1 210 ? 16.650 3.979 -14.873 1.00 82.38 210 PRO A N 1
ATOM 1685 C CA . PRO A 1 210 ? 16.857 2.764 -14.095 1.00 82.38 210 PRO A CA 1
ATOM 1686 C C . PRO A 1 210 ? 17.410 1.625 -14.957 1.00 82.38 210 PRO A C 1
ATOM 1688 O O . PRO A 1 210 ? 16.878 1.329 -16.028 1.00 82.38 210 PRO A O 1
ATOM 1691 N N . LYS A 1 211 ? 18.442 0.923 -14.470 1.00 83.50 211 LYS A N 1
ATOM 1692 C CA . LYS A 1 211 ? 19.137 -0.143 -15.223 1.00 83.50 211 LYS A CA 1
ATOM 1693 C C . LYS A 1 211 ? 18.191 -1.226 -15.765 1.00 83.50 211 LYS A C 1
ATOM 1695 O O . LYS A 1 211 ? 18.428 -1.769 -16.842 1.00 83.50 211 LYS A O 1
ATOM 1700 N N . SER A 1 212 ? 17.117 -1.538 -15.038 1.00 78.06 212 SER A N 1
ATOM 1701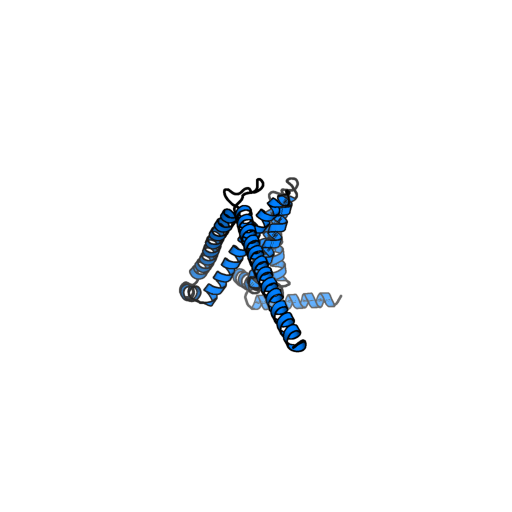 C CA . SER A 1 212 ? 16.069 -2.472 -15.474 1.00 78.06 212 SER A CA 1
ATOM 1702 C C . SER A 1 212 ? 15.338 -1.973 -16.722 1.00 78.06 212 SER A C 1
ATOM 1704 O O . SER A 1 212 ? 15.198 -2.715 -17.692 1.00 78.06 212 SER A O 1
ATOM 1706 N N . VAL A 1 213 ? 14.934 -0.704 -16.718 1.00 81.88 213 VAL A N 1
ATOM 1707 C CA . VAL A 1 213 ? 14.268 -0.036 -17.839 1.00 81.88 213 VAL A CA 1
ATOM 1708 C C . VAL A 1 213 ? 15.237 0.105 -19.010 1.00 81.88 213 VAL A C 1
ATOM 1710 O O . VAL A 1 213 ? 14.907 -0.302 -20.119 1.00 81.88 213 VAL A O 1
ATOM 1713 N N . ALA A 1 214 ? 16.469 0.555 -18.766 1.00 85.62 214 ALA A N 1
ATOM 1714 C CA . ALA A 1 214 ? 17.502 0.657 -19.795 1.00 85.62 214 ALA A CA 1
ATOM 1715 C C . ALA A 1 214 ? 17.782 -0.693 -20.482 1.00 85.62 214 ALA A C 1
ATOM 1717 O O . ALA A 1 214 ? 17.971 -0.739 -21.696 1.00 85.62 214 ALA A O 1
ATOM 1718 N N . LYS A 1 215 ? 17.754 -1.809 -19.736 1.00 86.31 215 LYS A N 1
ATOM 1719 C CA . LYS A 1 215 ? 17.898 -3.163 -20.294 1.00 86.31 215 LYS A CA 1
ATOM 1720 C C . LYS A 1 215 ? 16.736 -3.536 -21.216 1.00 86.31 215 LYS A C 1
ATOM 1722 O O . LYS A 1 215 ? 16.982 -4.118 -22.269 1.00 86.31 215 LYS A O 1
ATOM 1727 N N . ILE A 1 216 ? 15.502 -3.197 -20.841 1.00 84.56 216 ILE A N 1
ATOM 1728 C CA . ILE A 1 216 ? 14.315 -3.415 -21.681 1.00 84.56 216 ILE A CA 1
ATOM 1729 C C . ILE A 1 216 ? 14.415 -2.575 -22.956 1.00 84.56 216 ILE A C 1
ATOM 1731 O O . ILE A 1 216 ? 14.270 -3.115 -24.047 1.00 84.56 216 ILE A O 1
ATOM 1735 N N . TYR A 1 217 ? 14.748 -1.287 -22.840 1.00 86.19 217 TYR A N 1
ATOM 1736 C CA . TYR A 1 217 ? 14.930 -0.408 -23.999 1.00 86.19 217 TYR A CA 1
ATOM 1737 C C . TYR A 1 217 ? 16.063 -0.877 -24.912 1.00 86.19 217 TYR A C 1
ATOM 1739 O O . TYR A 1 217 ? 15.912 -0.848 -26.130 1.00 86.19 217 TYR A O 1
ATOM 1747 N N . LYS A 1 218 ? 17.171 -1.375 -24.354 1.00 86.75 218 LYS A N 1
ATOM 1748 C CA . LYS A 1 218 ? 18.269 -1.964 -25.130 1.00 86.75 218 LYS A CA 1
ATOM 1749 C C . LYS A 1 218 ? 17.834 -3.230 -25.871 1.00 86.75 218 LYS A C 1
ATOM 1751 O O . LYS A 1 218 ? 18.204 -3.412 -27.024 1.00 86.75 218 LYS A O 1
ATOM 1756 N N . ALA A 1 219 ? 17.050 -4.091 -25.219 1.00 85.62 219 ALA A N 1
ATOM 1757 C CA . ALA A 1 219 ? 16.500 -5.288 -25.851 1.00 85.62 219 ALA A CA 1
ATOM 1758 C C . ALA A 1 219 ? 15.514 -4.930 -26.975 1.00 85.62 219 ALA A C 1
ATOM 1760 O O . ALA A 1 219 ? 15.572 -5.527 -28.043 1.00 85.62 219 ALA A O 1
ATOM 1761 N N . TYR A 1 220 ? 14.660 -3.928 -26.756 1.00 87.12 220 TYR A N 1
ATOM 1762 C CA . TYR A 1 220 ? 13.663 -3.475 -27.727 1.00 87.12 220 TYR A CA 1
ATOM 1763 C C . TYR A 1 220 ? 14.280 -2.742 -28.927 1.00 87.12 220 TYR A C 1
ATOM 1765 O O . TYR A 1 220 ? 13.859 -2.936 -30.059 1.00 87.12 220 TYR A O 1
ATOM 1773 N N . SER A 1 221 ? 15.294 -1.908 -28.690 1.00 86.19 221 SER A N 1
ATOM 1774 C CA . SER A 1 221 ? 15.964 -1.123 -29.737 1.00 86.19 221 SER A CA 1
ATOM 1775 C C . SER A 1 221 ? 16.994 -1.914 -30.546 1.00 86.19 221 SER A C 1
ATOM 1777 O O . SER A 1 221 ? 17.568 -1.358 -31.477 1.00 86.19 221 SER A O 1
ATOM 1779 N N . LEU A 1 222 ? 17.251 -3.181 -30.189 1.00 89.19 222 LEU A N 1
ATOM 1780 C CA . LEU A 1 222 ? 18.253 -4.047 -30.825 1.00 89.19 222 LEU A CA 1
ATOM 1781 C C . LEU A 1 222 ? 19.645 -3.391 -30.954 1.00 89.19 222 LEU A C 1
ATOM 1783 O O . LEU A 1 222 ? 20.418 -3.733 -31.848 1.00 89.19 222 LEU A O 1
ATOM 1787 N N . GLN A 1 223 ? 19.982 -2.461 -30.053 1.00 84.62 223 GLN A N 1
ATOM 1788 C CA . GLN A 1 223 ? 21.228 -1.700 -30.137 1.00 84.62 223 GLN A CA 1
ATOM 1789 C C . GLN A 1 223 ? 22.454 -2.601 -29.987 1.00 84.62 223 GLN A C 1
ATOM 1791 O O . GLN A 1 223 ? 22.624 -3.314 -28.987 1.00 84.62 223 GLN A O 1
ATOM 1796 N N . LYS A 1 224 ? 23.357 -2.512 -30.966 1.00 88.31 224 LYS A N 1
ATOM 1797 C CA . LYS A 1 224 ? 24.660 -3.174 -30.932 1.00 88.31 224 LYS A CA 1
ATOM 1798 C C . LYS A 1 224 ? 25.606 -2.405 -30.007 1.00 88.31 224 LYS A C 1
ATOM 1800 O O . LYS A 1 224 ? 25.391 -1.242 -29.670 1.00 88.31 224 LYS A O 1
ATOM 1805 N N . LYS A 1 225 ? 26.703 -3.051 -29.588 1.00 85.94 225 LYS A N 1
ATOM 1806 C CA . LYS A 1 225 ? 27.742 -2.393 -28.767 1.00 85.94 225 LYS A CA 1
ATOM 1807 C C . LYS A 1 225 ? 28.301 -1.136 -29.449 1.00 85.94 225 LYS A C 1
ATOM 1809 O O . LYS A 1 225 ? 28.553 -0.150 -28.767 1.00 85.94 225 LYS A O 1
ATOM 1814 N N . ASN A 1 226 ? 28.422 -1.160 -30.775 1.00 88.06 226 ASN A N 1
ATOM 1815 C CA . ASN A 1 226 ? 28.929 -0.031 -31.555 1.00 88.06 226 ASN A CA 1
ATOM 1816 C C . ASN A 1 226 ? 28.007 1.195 -31.464 1.00 88.06 226 ASN A C 1
ATOM 1818 O O . ASN A 1 226 ? 28.502 2.310 -31.342 1.00 88.06 226 ASN A O 1
ATOM 1822 N N . ASP A 1 227 ? 26.687 0.998 -31.414 1.00 85.31 227 ASP A N 1
ATOM 1823 C CA . ASP A 1 227 ? 25.716 2.097 -31.308 1.00 85.31 227 ASP A CA 1
ATOM 1824 C C . ASP A 1 227 ? 25.829 2.821 -29.958 1.00 85.31 227 ASP A C 1
ATOM 1826 O O . ASP A 1 227 ? 25.645 4.035 -29.874 1.00 85.31 227 ASP A O 1
ATOM 1830 N N . LEU A 1 228 ? 26.180 2.084 -28.896 1.00 82.12 228 LEU A N 1
ATOM 1831 C CA . LEU A 1 228 ? 26.430 2.655 -27.570 1.00 82.12 228 LEU A CA 1
ATOM 1832 C C . LEU A 1 228 ? 27.710 3.495 -27.548 1.00 82.12 228 LEU A C 1
ATOM 1834 O O . LEU A 1 228 ? 27.697 4.592 -26.998 1.00 82.12 228 LEU A O 1
ATOM 1838 N N . LEU A 1 229 ? 28.780 3.016 -28.191 1.00 85.31 229 LEU A N 1
ATOM 1839 C CA . LEU A 1 229 ? 30.037 3.764 -28.315 1.00 85.31 229 LEU A CA 1
ATOM 1840 C C . LEU A 1 229 ? 29.846 5.052 -29.124 1.00 85.31 229 LEU A C 1
ATOM 1842 O O . LEU A 1 229 ? 30.381 6.099 -28.763 1.00 85.31 229 LEU A O 1
ATOM 1846 N N . ILE A 1 230 ? 29.047 4.995 -30.195 1.00 85.75 230 ILE A N 1
ATOM 1847 C CA . ILE A 1 230 ? 28.693 6.174 -30.994 1.00 85.75 230 ILE A CA 1
ATOM 1848 C C . ILE A 1 230 ? 27.903 7.173 -30.142 1.00 85.75 230 ILE A C 1
ATOM 1850 O O . ILE A 1 230 ? 28.246 8.354 -30.131 1.00 85.75 230 ILE A O 1
ATOM 1854 N N . LYS A 1 231 ? 26.899 6.714 -29.381 1.00 82.00 231 LYS A N 1
ATOM 1855 C CA . LYS A 1 231 ? 26.142 7.564 -28.445 1.00 82.00 231 LYS A CA 1
ATOM 1856 C C . LYS A 1 231 ? 27.053 8.266 -27.439 1.00 82.00 231 LYS A C 1
ATOM 1858 O O . LYS A 1 231 ? 26.942 9.473 -27.260 1.00 82.00 231 LYS A O 1
ATOM 1863 N N . GLU A 1 232 ? 27.960 7.524 -26.813 1.00 84.69 232 GLU A N 1
ATOM 1864 C CA . GLU A 1 232 ? 28.881 8.060 -25.810 1.00 84.69 232 GLU A CA 1
ATOM 1865 C C . GLU A 1 232 ? 29.840 9.096 -26.413 1.00 84.69 232 GLU A C 1
ATOM 1867 O O . GLU A 1 232 ? 30.072 10.151 -25.822 1.00 84.69 232 GLU A O 1
ATOM 1872 N N . LYS A 1 233 ? 30.346 8.839 -27.626 1.00 87.94 233 LYS A N 1
ATOM 1873 C CA . LYS A 1 233 ? 31.216 9.773 -28.349 1.00 87.94 233 LYS A CA 1
ATOM 1874 C C . LYS A 1 233 ? 30.480 11.060 -28.729 1.00 87.94 233 LYS A C 1
ATOM 1876 O O . LYS A 1 233 ? 31.005 12.143 -28.491 1.00 87.94 233 LYS A O 1
ATOM 1881 N N . ILE A 1 234 ? 29.268 10.954 -29.280 1.00 84.12 234 ILE A N 1
ATOM 1882 C CA . ILE A 1 234 ? 28.438 12.115 -29.644 1.00 84.12 234 ILE A CA 1
ATOM 1883 C C . ILE A 1 234 ? 28.092 12.938 -28.399 1.00 84.12 234 ILE A C 1
ATOM 1885 O O . ILE A 1 234 ? 28.182 14.164 -28.425 1.00 84.12 234 ILE A O 1
ATOM 1889 N N . TRP A 1 235 ? 27.738 12.275 -27.297 1.00 82.06 235 TRP A N 1
ATOM 1890 C CA . TRP A 1 235 ? 27.412 12.942 -26.040 1.00 82.06 235 TRP A CA 1
ATOM 1891 C C . TRP A 1 235 ? 28.592 13.742 -25.480 1.00 82.06 235 TRP A C 1
ATOM 1893 O O . TRP A 1 235 ? 28.423 14.913 -25.145 1.00 82.06 235 TRP A O 1
ATOM 1903 N N . ARG A 1 236 ? 29.802 13.161 -25.463 1.00 84.81 236 ARG A N 1
ATOM 1904 C CA . ARG A 1 236 ? 31.016 13.876 -25.032 1.00 84.81 236 ARG A CA 1
ATOM 1905 C C . ARG A 1 236 ? 31.303 15.107 -25.890 1.00 84.81 236 ARG A C 1
ATOM 1907 O O . ARG A 1 236 ? 31.538 16.177 -25.343 1.00 84.81 236 ARG A O 1
ATOM 1914 N N . VAL A 1 237 ? 31.184 14.991 -27.215 1.00 88.25 237 VAL A N 1
ATOM 1915 C CA . VAL A 1 237 ? 31.360 16.136 -28.128 1.00 88.25 237 VAL A CA 1
ATOM 1916 C C . VAL A 1 237 ? 30.339 17.244 -27.842 1.00 88.25 237 VAL A C 1
ATOM 1918 O O . VAL A 1 237 ? 30.696 18.422 -27.831 1.00 88.25 237 VAL A O 1
ATOM 1921 N N . MET A 1 238 ? 29.076 16.892 -27.576 1.00 82.50 238 MET A N 1
ATOM 1922 C CA . MET A 1 238 ? 28.053 17.883 -27.226 1.00 82.50 238 MET A CA 1
ATOM 1923 C C . MET A 1 238 ? 28.333 18.568 -25.883 1.00 82.50 238 MET A C 1
ATOM 1925 O O . MET A 1 238 ? 28.171 19.786 -25.794 1.00 82.50 238 MET A O 1
ATOM 1929 N N . LEU A 1 239 ? 28.778 17.831 -24.860 1.00 82.81 239 LEU A N 1
ATOM 1930 C CA . LEU A 1 239 ? 29.145 18.410 -23.563 1.00 82.81 239 LEU A CA 1
ATOM 1931 C C . LEU A 1 239 ? 30.338 19.369 -23.680 1.00 82.81 239 LEU A C 1
ATOM 1933 O O . LEU A 1 239 ? 30.248 20.503 -23.210 1.00 82.81 239 LEU A O 1
ATOM 1937 N N . ASP A 1 240 ? 31.396 18.967 -24.385 1.00 88.94 240 ASP A N 1
ATOM 1938 C CA . ASP A 1 240 ? 32.585 19.803 -24.593 1.00 88.94 240 ASP A CA 1
ATOM 1939 C C . ASP A 1 240 ? 32.256 21.088 -25.369 1.00 88.94 240 ASP A C 1
ATOM 1941 O O . ASP A 1 240 ? 32.821 22.150 -25.107 1.00 88.94 240 ASP A O 1
ATOM 1945 N N . SER A 1 241 ? 31.304 21.023 -26.306 1.00 81.00 241 SER A N 1
ATOM 1946 C CA . SER A 1 241 ? 30.864 22.196 -27.072 1.00 81.00 241 SER A CA 1
ATOM 1947 C C . SER A 1 241 ? 30.089 23.222 -26.237 1.00 81.00 241 SER A C 1
ATOM 1949 O O . SER A 1 241 ? 30.140 24.413 -26.541 1.00 81.00 241 SER A O 1
ATOM 1951 N N . LYS A 1 242 ? 29.393 22.779 -25.179 1.00 73.69 242 LYS A N 1
ATOM 1952 C CA . LYS A 1 242 ? 28.659 23.663 -24.263 1.00 73.69 242 LYS A CA 1
ATOM 1953 C C . LYS A 1 242 ? 29.569 24.360 -23.254 1.00 73.69 242 LYS A C 1
ATOM 1955 O O . LYS A 1 242 ? 29.220 25.448 -22.826 1.00 73.69 242 LYS A O 1
ATOM 1960 N N . PHE A 1 243 ? 30.709 23.766 -22.903 1.00 67.88 243 PHE A N 1
ATOM 1961 C CA . PHE A 1 243 ? 31.680 24.362 -21.973 1.00 67.88 243 PHE A CA 1
ATOM 1962 C C . PHE A 1 243 ? 32.642 25.364 -22.628 1.00 67.88 243 PHE A C 1
ATOM 1964 O O . PHE A 1 243 ? 33.344 26.084 -21.927 1.00 67.88 243 PHE A O 1
ATOM 1971 N N . LYS A 1 244 ? 32.697 25.409 -23.965 1.00 65.69 244 LYS A N 1
ATOM 1972 C CA . LYS A 1 244 ? 33.547 26.338 -24.729 1.00 65.69 244 LYS A CA 1
ATOM 1973 C C . LYS A 1 244 ? 32.861 27.655 -25.124 1.00 65.69 244 LYS A C 1
ATOM 1975 O O . LYS A 1 244 ? 33.477 28.443 -25.836 1.00 65.69 244 LYS A O 1
ATOM 1980 N N . ARG A 1 245 ? 31.611 27.882 -24.714 1.00 50.97 245 ARG A N 1
ATOM 1981 C CA . ARG A 1 245 ? 30.916 29.173 -24.845 1.00 50.97 245 ARG A CA 1
ATOM 1982 C C . ARG A 1 245 ? 30.739 29.790 -23.473 1.00 50.97 245 ARG A C 1
ATOM 1984 O O . ARG A 1 245 ? 30.818 31.031 -23.410 1.00 50.97 245 ARG A O 1
#

Organism: Euplotes crassus (NCBI:txid5936)

Secondary structure (DSSP, 8-state):
-HHHHHHHHHHHHHHHHHHHHHHHHHHHHHHHHHHHHHHHHHHHHHHHPPPTT--SSS-HHHHHHHHHHHHHHHHHHHHHHHHHHHHHT-HHHHHHHHS-HHHHHHHHHHHHHHHHHHHHHHHHHHHHHHH---HHHHHHHHHHHHHGGGGGS-HHHHHHHHHHHHHHHHHHHHHHS-GGG--TTHHHHHHHHHHHHHHHHHHH-GGGS-HHHHHHHHHHTT--HHHHHHHHHHHHHHHHHHHT-

Radius of gyration: 32.16 Å; chains: 1; bounding box: 58×54×114 Å

InterPro domains:
  IPR026749 Transmembrane protein 135 [PTHR12459] (8-216)

Foldseek 3Di:
DVVVVVVVVVVVVVVVVVVVVVVVVVVVVVVVVVCVVVVVVVCVCVQQDADPLDPDDGGLVVVLVVQLVVLLVVLLVVLVVVLVVVCVVPVVVSVVLVPPPVNVVLSVLSSVLSNQLRNQLSVQLRVCVVVDVDNVVSNVVSNVRSLVSLVSHDPVVSVVVVVVVVLVVVVVVVVPVDPPPPPVCPNVVVVVVVVVVLVVCVQQVVVPPPPVVNVVVCVVVVDDPVNVVVSVVVNVVVVVVVVVD